Protein AF-0000000076914181 (afdb_homodimer)

Solvent-accessible surface area (backbone atoms only — not comparable to full-atom values): 16606 Å² total; per-residue (Å²): 128,85,72,81,68,71,64,48,36,68,53,50,40,51,45,51,51,50,49,48,48,57,46,33,74,65,66,38,91,75,53,38,37,37,41,37,34,84,60,58,42,53,81,42,41,70,36,48,39,52,26,53,48,44,39,41,27,83,91,49,68,53,41,60,37,86,35,37,26,43,36,33,70,55,56,58,73,46,49,54,49,44,66,74,73,35,79,50,27,41,28,39,45,53,43,44,90,44,62,76,59,19,44,74,78,36,66,60,33,73,81,39,34,61,66,56,44,52,50,48,50,43,58,56,39,67,78,32,80,85,64,53,54,37,37,32,37,41,52,55,70,90,59,68,80,64,66,74,64,83,104,130,85,71,80,68,72,66,47,37,68,55,51,41,51,45,51,50,49,50,47,48,57,47,33,73,63,66,37,89,79,52,40,38,37,40,36,32,86,60,59,43,52,80,40,40,69,35,48,40,53,24,52,48,44,38,41,27,83,92,49,68,51,41,61,38,87,34,37,24,43,35,32,71,55,56,58,74,46,48,54,50,42,65,71,72,34,81,50,27,40,28,39,46,53,42,44,88,44,61,76,61,19,44,72,77,36,67,60,33,74,81,39,36,61,66,58,43,52,50,48,51,43,57,56,40,68,76,32,80,84,63,52,52,38,36,32,36,41,51,56,70,90,61,67,80,64,67,73,62,83,103

InterPro domains:
  IPR007197 Radical SAM [PF04055] (6-146)
  IPR007197 Radical SAM [PS51918] (1-151)
  IPR013785 Aldolase-type TIM barrel [G3DSA:3.20.20.70] (1-149)
  IPR040072 Methyltransferase (Class A) [PTHR30544] (1-146)
  IPR058240 Radical SAM superfamily [SSF102114] (4-145)

Secondary structure (DSSP, 8-state):
-----PPPHHHHHHHHHHHHHHHHHHH-S--EEEEEESS-GGGGHHHHHHHHHHHH-TTTT---GGGEEEEES--HHHHHHHHHH--SEEEEE---SSHHHHHHH-GGGGTS-HHHHHHHHHHHHHT-TT--EEEEEEE-TT-----GGG-/-----PPPHHHHHHHHHHHHHHHHHHH-S--EEEEEESS-GGGGHHHHHHHHHHHH-TTTT---GGGEEEEES--HHHHHHHHHH--SEEEEE---SSHHHHHHH-GGGGTS-HHHHHHHHHHHHHT-TT--EEEEEEE-TT-----GGG-

Foldseek 3Di:
DPCPDQDALVRVLVVVVVVCVVCCVPPNLPAADEDEDPDFNLVVLVSVLVNQCQCCPPVHVNRDLARYEYEGQFPLVSVLVNLVRHSHAYEYEQQADDLVVSVVVPVCCVVQNPCRRVVSVVVSCVVPVVHDYHYHYHDDPPDPSDPPVVD/DPPPDQDALVRVLVVVVVVCVVCCVPPNLDAADEDEDPDFNLVVLVSVLVNQCQCCPPVHVNRDLARYEYEGQFPLVSVLVNLVRHSHAYEYEQQADDLVVSVVVPVCCVVQNPCNRVVSVVVSCVVPVVHDYHYHYHDDPPDPSDPPVVD

pLDDT: mean 85.34, std 16.11, range [22.84, 98.12]

Structure (mmCIF, N/CA/C/O backbone):
data_AF-0000000076914181-model_v1
#
loop_
_entity.id
_entity.type
_entity.pdbx_description
1 polymer 'Radical SAM core domain-containing protein'
#
loop_
_atom_site.group_PDB
_atom_site.id
_atom_site.type_symbol
_atom_site.label_atom_id
_atom_site.label_alt_id
_atom_site.label_comp_id
_atom_site.label_asym_id
_atom_site.label_entity_id
_atom_site.label_seq_id
_atom_site.pdbx_PDB_ins_code
_atom_site.Cartn_x
_atom_site.Cartn_y
_atom_site.Cartn_z
_atom_site.occupancy
_atom_site.B_iso_or_equiv
_atom_site.auth_seq_id
_atom_site.auth_comp_id
_atom_site.auth_asym_id
_atom_site.auth_atom_id
_atom_site.pdbx_PDB_model_num
ATOM 1 N N . MET A 1 1 ? 12.562 9.891 28.875 1 24.5 1 MET A N 1
ATOM 2 C CA . MET A 1 1 ? 11.586 10.398 27.922 1 24.5 1 MET A CA 1
ATOM 3 C C . MET A 1 1 ? 11.898 9.898 26.516 1 24.5 1 MET A C 1
ATOM 5 O O . MET A 1 1 ? 12.938 10.242 25.938 1 24.5 1 MET A O 1
ATOM 9 N N . GLY A 1 2 ? 11.984 8.711 26.234 1 33.81 2 GLY A N 1
ATOM 10 C CA . GLY A 1 2 ? 12.68 7.965 25.188 1 33.81 2 GLY A CA 1
ATOM 11 C C . GLY A 1 2 ? 12.344 8.438 23.797 1 33.81 2 GLY A C 1
ATOM 12 O O . GLY A 1 2 ? 11.195 8.312 23.344 1 33.81 2 GLY A O 1
ATOM 13 N N . LEU A 1 3 ? 12.719 9.602 23.281 1 37.25 3 LEU A N 1
ATOM 14 C CA . LEU A 1 3 ? 12.422 10.523 22.188 1 37.25 3 LEU A CA 1
ATOM 15 C C . LEU A 1 3 ? 12.352 9.789 20.859 1 37.25 3 LEU A C 1
ATOM 17 O O . LEU A 1 3 ? 13.359 9.25 20.391 1 37.25 3 LEU A O 1
ATOM 21 N N . ARG A 1 4 ? 11.414 8.938 20.609 1 49.78 4 ARG A N 1
ATOM 22 C CA . ARG A 1 4 ? 11.266 8.32 19.297 1 49.78 4 ARG A CA 1
ATOM 23 C C . A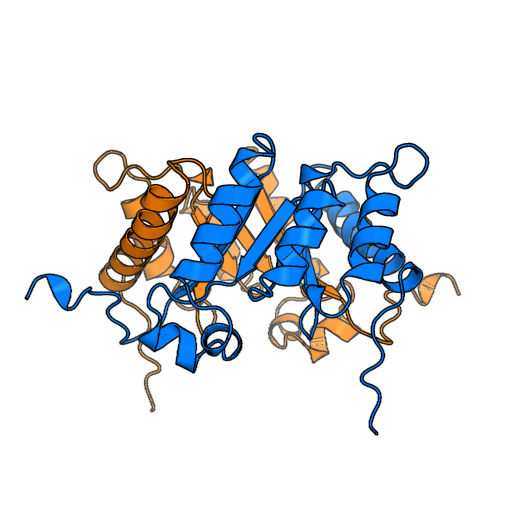RG A 1 4 ? 11.555 9.328 18.172 1 49.78 4 ARG A C 1
ATOM 25 O O . ARG A 1 4 ? 10.852 10.336 18.047 1 49.78 4 ARG A O 1
ATOM 32 N N . LYS A 1 5 ? 12.828 9.57 17.766 1 63.97 5 LYS A N 1
ATOM 33 C CA . LYS A 1 5 ? 13.352 10.57 16.844 1 63.97 5 LYS A CA 1
ATOM 34 C C . LYS A 1 5 ? 12.688 10.445 15.477 1 63.97 5 LYS A C 1
ATOM 36 O O . LYS A 1 5 ? 12.695 9.375 14.867 1 63.97 5 LYS A O 1
ATOM 41 N N . HIS A 1 6 ? 11.742 11.453 15.242 1 84.94 6 HIS A N 1
ATOM 42 C CA . HIS A 1 6 ? 11.141 11.586 13.914 1 84.94 6 HIS A CA 1
ATOM 43 C C . HIS A 1 6 ? 12.203 11.836 12.852 1 84.94 6 HIS A C 1
ATOM 45 O O . HIS A 1 6 ? 13.25 12.43 13.141 1 84.94 6 HIS A O 1
ATOM 51 N N . LEU A 1 7 ? 12.008 11.219 11.719 1 91.75 7 LEU A N 1
ATOM 52 C CA . LEU A 1 7 ? 12.891 11.484 10.586 1 91.75 7 LEU A CA 1
ATOM 53 C C . LEU A 1 7 ? 12.891 12.961 10.234 1 91.75 7 LEU A C 1
ATOM 55 O O . LEU A 1 7 ? 11.852 13.617 10.266 1 91.75 7 LEU A O 1
ATOM 59 N N . SER A 1 8 ? 14.062 13.445 9.953 1 93.25 8 SER A N 1
ATOM 60 C CA . SER A 1 8 ? 14.141 14.797 9.406 1 93.25 8 SER A CA 1
ATOM 61 C C . SER A 1 8 ? 13.672 14.836 7.957 1 93.25 8 SER A C 1
ATOM 63 O O . SER A 1 8 ? 13.594 13.797 7.297 1 93.25 8 SER A O 1
ATOM 65 N N . THR A 1 9 ? 13.406 16.078 7.52 1 95.31 9 THR A N 1
ATOM 66 C CA . THR A 1 9 ? 13.062 16.266 6.113 1 95.31 9 THR A CA 1
ATOM 67 C C . THR A 1 9 ? 14.148 15.68 5.211 1 95.31 9 THR A C 1
ATOM 69 O O . THR A 1 9 ? 13.844 14.969 4.25 1 95.31 9 THR A O 1
ATOM 72 N N . ALA A 1 10 ? 15.391 15.984 5.543 1 93.56 10 ALA A N 1
ATOM 73 C CA . ALA A 1 10 ? 16.516 15.523 4.742 1 93.56 10 ALA A CA 1
ATOM 74 C C . ALA A 1 10 ? 16.594 14 4.707 1 93.56 10 ALA A C 1
ATOM 76 O O . ALA A 1 10 ? 16.844 13.406 3.66 1 93.56 10 ALA A O 1
ATOM 77 N N . GLU A 1 11 ? 16.359 13.398 5.801 1 92.12 11 GLU A N 1
ATOM 78 C CA . GLU A 1 11 ? 16.359 11.938 5.871 1 92.12 11 GLU A CA 1
ATOM 79 C C . GLU A 1 11 ? 15.258 11.336 5.016 1 92.12 11 GLU A C 1
ATOM 81 O O . GLU A 1 11 ? 15.477 10.352 4.312 1 92.12 11 GLU A O 1
ATOM 86 N N . ILE A 1 12 ? 14.055 11.906 5.113 1 93.06 12 ILE A N 1
ATOM 87 C CA . ILE A 1 12 ? 12.922 11.43 4.316 1 93.06 12 ILE A CA 1
ATOM 88 C C . ILE A 1 12 ? 13.258 11.555 2.832 1 93.06 12 ILE A C 1
ATOM 90 O O . ILE A 1 12 ? 13.094 10.594 2.074 1 93.06 12 ILE A O 1
ATOM 94 N N . VAL A 1 13 ? 13.773 12.68 2.416 1 92.75 13 VAL A N 1
ATOM 95 C CA . VAL A 1 13 ? 14.086 12.922 1.012 1 92.75 13 VAL A CA 1
ATOM 96 C C . VAL A 1 13 ? 15.164 11.945 0.541 1 92.75 13 VAL A C 1
ATOM 98 O O . VAL A 1 13 ? 15.039 11.344 -0.532 1 92.75 13 VAL A O 1
ATOM 101 N N . GLU A 1 14 ? 16.156 11.773 1.289 1 91.06 14 GLU A N 1
ATOM 102 C CA . GLU A 1 14 ? 17.25 10.883 0.927 1 91.06 14 GLU A CA 1
ATOM 103 C C . GLU A 1 14 ? 16.766 9.453 0.713 1 91.06 14 GLU A C 1
ATOM 105 O O . GLU A 1 14 ? 17.094 8.82 -0.291 1 91.06 14 GLU A O 1
ATOM 110 N N . GLN A 1 15 ? 16 9.008 1.648 1 90.44 15 GLN A N 1
ATOM 111 C CA . GLN A 1 15 ? 15.484 7.645 1.538 1 90.44 15 GLN A CA 1
ATOM 112 C C . GLN A 1 15 ? 14.555 7.508 0.339 1 90.44 15 GLN A C 1
ATOM 114 O O . GLN A 1 15 ? 14.594 6.5 -0.374 1 90.44 15 GLN A O 1
ATOM 119 N N . ALA A 1 16 ? 13.727 8.492 0.176 1 89.69 16 ALA A N 1
ATOM 120 C CA . ALA A 1 16 ? 12.82 8.453 -0.969 1 89.69 16 ALA A CA 1
ATOM 121 C C . ALA A 1 16 ? 13.594 8.422 -2.283 1 89.69 16 ALA A C 1
ATOM 123 O O . ALA A 1 16 ? 13.234 7.688 -3.203 1 89.69 16 ALA A O 1
ATOM 124 N N . VAL A 1 17 ? 14.609 9.188 -2.365 1 87.69 17 VAL A N 1
ATOM 125 C CA . VAL A 1 17 ? 15.438 9.25 -3.564 1 87.69 17 VAL A CA 1
ATOM 126 C C . VAL A 1 17 ? 16.094 7.898 -3.805 1 87.69 17 VAL A C 1
ATOM 128 O O . VAL A 1 17 ? 16.125 7.402 -4.934 1 87.69 17 VAL A O 1
ATOM 131 N N . PHE A 1 18 ? 16.562 7.348 -2.791 1 86.19 18 PHE A N 1
ATOM 132 C CA . PHE A 1 18 ? 17.219 6.051 -2.906 1 86.19 18 PHE A CA 1
ATOM 133 C C . PHE A 1 18 ? 16.219 4.984 -3.357 1 86.19 18 PHE A C 1
ATOM 135 O O . PHE A 1 18 ? 16.531 4.172 -4.234 1 86.19 18 PHE A O 1
ATOM 142 N N . ALA A 1 19 ? 15.164 4.984 -2.707 1 87.62 19 ALA A N 1
ATOM 143 C CA . ALA A 1 19 ? 14.133 4.02 -3.082 1 87.62 19 ALA A CA 1
ATOM 144 C C . ALA A 1 19 ? 13.742 4.176 -4.551 1 87.62 19 ALA A C 1
ATOM 146 O O . ALA A 1 19 ? 13.664 3.193 -5.289 1 87.62 19 ALA A O 1
ATOM 147 N N . ARG A 1 20 ? 13.516 5.332 -4.945 1 84.25 20 ARG A N 1
ATOM 148 C CA . ARG A 1 20 ? 13.133 5.602 -6.328 1 84.25 20 ARG A CA 1
ATOM 149 C C . ARG A 1 20 ? 14.227 5.164 -7.297 1 84.25 20 ARG A C 1
ATOM 151 O O . ARG A 1 20 ? 13.938 4.609 -8.359 1 84.25 20 ARG A O 1
ATOM 158 N N . LYS A 1 21 ? 15.43 5.477 -6.973 1 83.56 21 LYS A N 1
ATOM 159 C CA . LYS A 1 21 ? 16.547 5.09 -7.82 1 83.56 21 LYS A CA 1
ATOM 160 C C . LYS A 1 21 ? 16.609 3.576 -8.008 1 83.56 21 LYS A C 1
ATOM 162 O O . LYS A 1 21 ? 16.812 3.088 -9.117 1 83.56 21 LYS A O 1
ATOM 167 N N . LEU A 1 22 ? 16.453 2.895 -6.98 1 82.69 22 LEU A N 1
ATOM 168 C CA . LEU A 1 22 ? 16.453 1.438 -7.055 1 82.69 22 LEU A CA 1
ATOM 169 C C . LEU A 1 22 ? 15.383 0.943 -8.031 1 82.69 22 LEU A C 1
ATOM 171 O O . LEU A 1 22 ? 15.656 0.082 -8.867 1 82.69 22 LEU A O 1
ATOM 175 N N . PHE A 1 23 ? 14.219 1.525 -7.953 1 80.88 23 PHE A N 1
ATOM 176 C CA . PHE A 1 23 ? 13.102 1.059 -8.758 1 80.88 23 PHE A CA 1
ATOM 177 C C . PHE A 1 23 ? 13.219 1.541 -10.195 1 80.88 23 PHE A C 1
ATOM 179 O O . PHE A 1 23 ? 12.891 0.812 -11.133 1 80.88 23 PHE A O 1
ATOM 186 N N . SER A 1 24 ? 13.695 2.779 -10.312 1 77.38 24 SER A N 1
ATOM 187 C CA . SER A 1 24 ? 13.875 3.314 -11.664 1 77.38 24 SER A CA 1
ATOM 188 C C . SER A 1 24 ? 14.945 2.551 -12.43 1 77.38 24 SER A C 1
ATOM 190 O O . SER A 1 24 ? 14.812 2.322 -13.633 1 77.38 24 SER A O 1
ATOM 192 N N . ASP A 1 25 ? 15.961 2.191 -11.812 1 78.38 25 ASP A N 1
ATOM 193 C CA . ASP A 1 25 ? 17.016 1.411 -12.438 1 78.38 25 ASP A CA 1
ATOM 194 C C . ASP A 1 25 ? 16.516 0.047 -12.891 1 78.38 25 ASP A C 1
ATOM 196 O O . ASP A 1 25 ? 16.938 -0.465 -13.93 1 78.38 25 ASP A O 1
ATOM 200 N N . GLU A 1 26 ? 15.633 -0.416 -12.172 1 75.19 26 GLU A N 1
ATOM 201 C CA . GLU A 1 26 ? 15.156 -1.765 -12.453 1 75.19 26 GLU A CA 1
ATOM 202 C C . GLU A 1 26 ? 13.984 -1.74 -13.43 1 75.19 26 GLU A C 1
ATOM 204 O O . GLU A 1 26 ? 13.867 -2.613 -14.297 1 75.19 26 GLU A O 1
ATOM 209 N N . PHE A 1 27 ? 13.062 -0.802 -13.289 1 77.31 27 PHE A N 1
ATOM 210 C CA . PHE A 1 27 ? 11.789 -0.9 -14 1 77.31 27 PHE A CA 1
ATOM 211 C C . PHE A 1 27 ? 11.57 0.322 -14.883 1 77.31 27 PHE A C 1
ATOM 213 O O . PHE A 1 27 ? 10.609 0.368 -15.648 1 77.31 27 PHE A O 1
ATOM 220 N N . GLY A 1 28 ? 12.414 1.197 -14.859 1 72.31 28 GLY A N 1
ATOM 221 C CA . GLY A 1 28 ? 12.172 2.453 -15.547 1 72.31 28 GLY A CA 1
ATOM 222 C C . GLY A 1 28 ? 11.289 3.406 -14.766 1 72.31 28 GLY A C 1
ATOM 223 O O . GLY A 1 28 ? 11.078 3.215 -13.562 1 72.31 28 GLY A O 1
ATOM 224 N N . THR A 1 29 ? 10.852 4.516 -15.359 1 60.62 29 THR A N 1
ATOM 225 C CA . THR A 1 29 ? 10.195 5.641 -14.688 1 60.62 29 THR A CA 1
ATOM 226 C C . THR A 1 29 ? 8.797 5.254 -14.227 1 60.62 29 THR A C 1
ATOM 228 O O . THR A 1 29 ? 8.109 6.051 -13.586 1 60.62 29 THR A O 1
ATOM 231 N N . ILE A 1 30 ? 8.414 4.031 -14.445 1 57.91 30 ILE A N 1
ATOM 232 C CA . ILE A 1 30 ? 6.98 3.809 -14.336 1 57.91 30 ILE A CA 1
ATOM 233 C C . ILE A 1 30 ? 6.676 3.068 -13.031 1 57.91 30 ILE A C 1
ATOM 235 O O . ILE A 1 30 ? 5.867 2.135 -13.016 1 57.91 30 ILE A O 1
ATOM 239 N N . THR A 1 31 ? 7.25 3.508 -11.891 1 71.5 31 THR A N 1
ATOM 240 C CA . THR A 1 31 ? 6.805 2.74 -10.727 1 71.5 31 THR A CA 1
ATOM 241 C C . THR A 1 31 ? 6.258 3.666 -9.641 1 71.5 31 THR A C 1
ATOM 243 O O . THR A 1 31 ? 6.746 4.785 -9.477 1 71.5 31 THR A O 1
ATOM 246 N N . ASN A 1 32 ? 5.047 3.279 -9.102 1 83.38 32 ASN A N 1
ATOM 247 C CA . ASN A 1 32 ? 4.469 3.951 -7.945 1 83.38 32 ASN A CA 1
ATOM 248 C C . ASN A 1 32 ? 5.02 3.385 -6.641 1 83.38 32 ASN A C 1
ATOM 250 O O . ASN A 1 32 ? 5.168 2.17 -6.5 1 83.38 32 ASN A O 1
ATOM 254 N N . VAL A 1 33 ? 5.398 4.371 -5.793 1 87.81 33 VAL A N 1
ATOM 255 C CA . VAL A 1 33 ? 5.938 3.957 -4.504 1 87.81 33 VAL A CA 1
ATOM 256 C C . VAL A 1 33 ? 5.062 4.508 -3.379 1 87.81 33 VAL A C 1
ATOM 258 O O . VAL A 1 33 ? 4.684 5.68 -3.396 1 87.81 33 VAL A O 1
ATOM 261 N N . VAL A 1 34 ? 4.715 3.65 -2.48 1 91.81 34 VAL A N 1
ATOM 262 C CA . VAL A 1 34 ? 4.043 4.047 -1.248 1 91.81 34 VAL A CA 1
ATOM 263 C C . VAL A 1 34 ? 5.051 4.094 -0.101 1 91.81 34 VAL A C 1
ATOM 265 O O . VAL A 1 34 ? 5.645 3.07 0.255 1 91.81 34 VAL A O 1
ATOM 268 N N . PHE A 1 35 ? 5.18 5.285 0.459 1 91.06 35 PHE A N 1
ATOM 269 C CA . PHE A 1 35 ? 6.086 5.473 1.584 1 91.06 35 PHE A CA 1
ATOM 270 C C . PHE A 1 35 ? 5.348 5.32 2.908 1 91.06 35 PHE A C 1
ATOM 272 O O . PHE A 1 35 ? 4.363 6.023 3.158 1 91.06 35 PHE A O 1
ATOM 279 N N . MET A 1 36 ? 5.871 4.426 3.564 1 91.38 36 MET A N 1
ATOM 280 C CA . MET A 1 36 ? 5.375 4.172 4.914 1 91.38 36 MET A CA 1
ATOM 281 C C . MET A 1 36 ? 6.445 4.484 5.953 1 91.38 36 MET A C 1
ATOM 283 O O . MET A 1 36 ? 7.551 4.906 5.609 1 91.38 36 MET A O 1
ATOM 287 N N . GLY A 1 37 ? 6.059 4.355 7.188 1 82.81 37 GLY A N 1
ATOM 288 C CA . GLY A 1 37 ? 6.984 4.492 8.297 1 82.81 37 GLY A CA 1
ATOM 289 C C . GLY A 1 37 ? 6.801 3.422 9.359 1 82.81 37 GLY A C 1
ATOM 290 O O . GLY A 1 37 ? 5.738 2.801 9.453 1 82.81 37 GLY A O 1
ATOM 291 N N . MET A 1 38 ? 7.867 3.162 9.961 1 79.38 38 MET A N 1
ATOM 292 C CA . MET A 1 38 ? 7.734 2.229 11.07 1 79.38 38 MET A CA 1
ATOM 293 C C . MET A 1 38 ? 6.625 2.672 12.023 1 79.38 38 MET A C 1
ATOM 295 O O . MET A 1 38 ? 5.91 1.838 12.578 1 79.38 38 MET A O 1
ATOM 299 N N . GLY A 1 39 ? 6.473 3.826 12.141 1 82.88 39 GLY A N 1
ATOM 300 C CA . GLY A 1 39 ? 5.332 4.414 12.828 1 82.88 39 GLY A CA 1
ATOM 301 C C . GLY A 1 39 ? 4.363 5.105 11.891 1 82.88 39 GLY A C 1
ATOM 302 O O . GLY A 1 39 ? 4.188 4.68 10.742 1 82.88 39 GLY A O 1
ATOM 303 N N . GLU A 1 40 ? 3.602 5.992 12.406 1 92.31 40 GLU A N 1
ATOM 304 C CA . GLU A 1 40 ? 2.664 6.801 11.633 1 92.31 40 GLU A CA 1
ATOM 305 C C . GLU A 1 40 ? 3.363 7.996 11 1 92.31 40 GLU A C 1
ATOM 307 O O . GLU A 1 40 ? 3.711 8.961 11.688 1 92.31 40 GLU A O 1
ATOM 312 N N . PRO A 1 41 ? 3.527 7.906 9.641 1 94.5 41 PRO A N 1
ATOM 313 C CA . PRO A 1 41 ? 4.242 8.992 8.969 1 94.5 41 PRO A CA 1
ATOM 314 C C . PRO A 1 41 ? 3.664 10.367 9.297 1 94.5 41 PRO A C 1
ATOM 316 O O . PRO A 1 41 ? 4.414 11.328 9.5 1 94.5 41 PRO A O 1
ATOM 319 N N . LEU A 1 42 ? 2.371 10.477 9.43 1 96.31 42 LEU A N 1
ATOM 320 C CA . LEU A 1 42 ? 1.743 11.789 9.578 1 96.31 42 LEU A CA 1
ATOM 321 C C . LEU A 1 42 ? 1.872 12.297 11.008 1 96.31 42 LEU A C 1
ATOM 323 O O . LEU A 1 42 ? 1.511 13.438 11.297 1 96.31 42 LEU A O 1
ATOM 327 N N . HIS A 1 43 ? 2.375 11.508 11.867 1 95 43 HIS A N 1
ATOM 328 C CA . HIS A 1 43 ? 2.83 12.055 13.141 1 95 43 HIS A CA 1
ATOM 329 C C . HIS A 1 43 ? 3.982 13.031 12.938 1 95 43 HIS A C 1
ATOM 331 O O . HIS A 1 43 ? 4.305 13.812 13.836 1 95 43 HIS A O 1
ATOM 337 N N . ASN A 1 44 ? 4.609 12.898 11.867 1 95.5 44 ASN A N 1
ATOM 338 C CA . ASN A 1 44 ? 5.691 13.781 11.445 1 95.5 44 ASN A CA 1
ATOM 339 C C . ASN A 1 44 ? 5.285 14.625 10.242 1 95.5 44 ASN A C 1
ATOM 341 O O . ASN A 1 44 ? 6.059 14.773 9.289 1 95.5 44 ASN A O 1
ATOM 345 N N . VAL A 1 45 ? 4.086 15.133 10.289 1 96.75 45 VAL A N 1
ATOM 346 C CA . VAL A 1 45 ? 3.416 15.695 9.125 1 96.75 45 VAL A CA 1
ATOM 347 C C . VAL A 1 45 ? 4.203 16.891 8.602 1 96.75 45 VAL A C 1
ATOM 349 O O . VAL A 1 45 ? 4.301 17.109 7.391 1 96.75 45 VAL A O 1
ATOM 352 N N . ASP A 1 46 ? 4.82 17.703 9.445 1 97.12 46 ASP A N 1
ATOM 353 C CA . ASP A 1 46 ? 5.582 18.859 9.008 1 97.12 46 ASP A CA 1
ATOM 354 C C . ASP A 1 46 ? 6.734 18.453 8.094 1 97.12 46 ASP A C 1
ATOM 356 O O . ASP A 1 46 ? 6.867 18.984 6.98 1 97.12 46 ASP A O 1
ATOM 360 N N . ASN A 1 47 ? 7.492 17.516 8.523 1 96.31 47 ASN A N 1
ATOM 361 C CA . ASN A 1 47 ? 8.641 17.078 7.738 1 96.31 47 ASN A CA 1
ATOM 362 C C . ASN A 1 47 ? 8.203 16.297 6.5 1 96.31 47 ASN A C 1
ATOM 364 O O . ASN A 1 47 ? 8.852 16.375 5.457 1 96.31 47 ASN A O 1
ATOM 368 N N . VAL A 1 48 ? 7.137 15.578 6.625 1 96.31 48 VAL A N 1
ATOM 369 C CA . VAL A 1 48 ? 6.633 14.805 5.496 1 96.31 48 VAL A CA 1
ATOM 370 C C . VAL A 1 48 ? 6.16 15.75 4.391 1 96.31 48 VAL A C 1
ATOM 372 O O . VAL A 1 48 ? 6.484 15.555 3.219 1 96.31 48 VAL A O 1
ATOM 375 N N . ILE A 1 49 ? 5.445 16.75 4.77 1 96.75 49 ILE A N 1
ATOM 376 C CA . ILE A 1 49 ? 4.941 17.703 3.791 1 96.75 49 ILE A CA 1
ATOM 377 C C . ILE A 1 49 ? 6.113 18.422 3.123 1 96.75 49 ILE A C 1
ATOM 379 O O . ILE A 1 49 ? 6.148 18.562 1.897 1 96.75 49 ILE A O 1
ATOM 383 N N . LYS A 1 50 ? 7.055 18.859 3.871 1 96.62 50 LYS A N 1
ATOM 384 C CA . LYS A 1 50 ? 8.227 19.531 3.318 1 96.62 50 LYS A CA 1
ATOM 385 C C . LYS A 1 50 ? 8.984 18.609 2.369 1 96.62 50 LYS A C 1
ATOM 387 O O . LYS A 1 50 ? 9.383 19.016 1.276 1 96.62 50 LYS A O 1
ATOM 392 N N . ALA A 1 51 ? 9.195 17.422 2.773 1 95.44 51 ALA A N 1
ATOM 393 C CA . ALA A 1 51 ? 9.891 16.438 1.945 1 95.44 51 ALA A CA 1
ATOM 394 C C . ALA A 1 51 ? 9.141 16.188 0.643 1 95.44 51 ALA A C 1
ATOM 396 O O . ALA A 1 51 ? 9.742 16.125 -0.43 1 95.44 51 ALA A O 1
ATOM 397 N N . SER A 1 52 ? 7.855 16.016 0.782 1 94.62 52 SER A N 1
ATOM 398 C CA . SER A 1 52 ? 7.039 15.781 -0.406 1 94.62 52 SER A CA 1
ATOM 399 C C . SER A 1 52 ? 7.16 16.938 -1.393 1 94.62 52 SER A C 1
ATOM 401 O O . SER A 1 52 ? 7.227 16.719 -2.605 1 94.62 52 SER A O 1
ATOM 403 N N . SER A 1 53 ? 7.211 18.125 -0.873 1 93.88 53 SER A N 1
ATOM 404 C CA . SER A 1 53 ? 7.359 19.312 -1.712 1 93.88 53 SER A CA 1
ATOM 405 C C . SER A 1 53 ? 8.703 19.312 -2.428 1 93.88 53 SER A C 1
ATOM 407 O O . SER A 1 53 ? 8.781 19.641 -3.615 1 93.88 53 SER A O 1
ATOM 409 N N . ILE A 1 54 ? 9.68 18.953 -1.774 1 94.06 54 ILE A N 1
ATOM 410 C CA . ILE A 1 54 ? 11.023 18.922 -2.344 1 94.06 54 ILE A CA 1
ATOM 411 C C . ILE A 1 54 ? 11.086 17.859 -3.447 1 94.06 54 ILE A C 1
ATOM 413 O O . ILE A 1 54 ? 11.68 18.094 -4.5 1 94.06 54 ILE A O 1
ATOM 417 N N . MET A 1 55 ? 10.453 16.781 -3.254 1 91.88 55 MET A N 1
ATOM 418 C CA . MET A 1 55 ? 10.492 15.656 -4.184 1 91.88 55 MET A CA 1
ATOM 419 C C . MET A 1 55 ? 9.836 16.016 -5.512 1 91.88 55 MET A C 1
ATOM 421 O O . MET A 1 55 ? 10.344 15.664 -6.578 1 91.88 55 MET A O 1
ATOM 425 N N . VAL A 1 56 ? 8.734 16.766 -5.441 1 89.44 56 VAL A N 1
ATOM 426 C CA . VAL A 1 56 ? 7.953 16.953 -6.66 1 89.44 56 VAL A CA 1
ATOM 427 C C . VAL A 1 56 ? 8.258 18.312 -7.273 1 89.44 56 VAL A C 1
ATOM 429 O O . VAL A 1 56 ? 7.805 18.625 -8.375 1 89.44 56 VAL A O 1
ATOM 432 N N . ASP A 1 57 ? 8.992 19.094 -6.641 1 87.69 57 ASP A N 1
ATOM 433 C CA . ASP A 1 57 ? 9.297 20.453 -7.078 1 87.69 57 ASP A CA 1
ATOM 434 C C . ASP A 1 57 ? 10.188 20.438 -8.312 1 87.69 57 ASP A C 1
ATOM 436 O O . ASP A 1 57 ? 11.102 19.625 -8.422 1 87.69 57 ASP A O 1
ATOM 440 N N . GLU A 1 58 ? 9.812 21.375 -9.234 1 80.19 58 GLU A N 1
ATOM 441 C CA . GLU A 1 58 ? 10.586 21.531 -10.461 1 80.19 58 GLU A CA 1
ATOM 442 C C . GLU A 1 58 ? 12.047 21.828 -10.156 1 80.19 58 GLU A C 1
ATOM 444 O O . GLU A 1 58 ? 12.945 21.375 -10.875 1 80.19 58 GLU A O 1
ATOM 449 N N . GLN A 1 59 ? 12.352 22.547 -9.188 1 78.31 59 GLN A N 1
ATOM 450 C CA . GLN A 1 59 ? 13.719 22.875 -8.781 1 78.31 59 GLN A CA 1
ATOM 451 C C . GLN A 1 59 ? 14.305 21.781 -7.898 1 78.31 59 GLN A C 1
ATOM 453 O O . GLN A 1 59 ? 15.469 21.844 -7.508 1 78.31 59 GLN A O 1
ATOM 458 N N . GLY A 1 60 ? 13.422 20.828 -7.637 1 79.94 60 GLY A N 1
ATOM 459 C CA . GLY A 1 60 ? 13.867 19.719 -6.816 1 79.94 60 GLY A CA 1
ATOM 460 C C . GLY A 1 60 ? 14.172 18.469 -7.621 1 79.94 60 GLY A C 1
ATOM 461 O O . GLY A 1 60 ? 14.984 18.5 -8.547 1 79.94 60 GLY A O 1
ATOM 462 N N . LEU A 1 61 ? 13.531 17.391 -7.281 1 80.38 61 LEU A N 1
ATOM 463 C CA . LEU A 1 61 ? 13.883 16.109 -7.875 1 80.38 61 LEU A CA 1
ATOM 464 C C . LEU A 1 61 ? 12.945 15.766 -9.031 1 80.38 61 LEU A C 1
ATOM 466 O O . LEU A 1 61 ? 13.211 14.836 -9.805 1 80.38 61 LEU A O 1
ATOM 470 N N . GLN A 1 62 ? 11.883 16.5 -9.117 1 80.94 62 GLN A N 1
ATOM 471 C CA . GLN A 1 62 ? 10.961 16.438 -10.25 1 80.94 62 GLN A CA 1
ATOM 472 C C . GLN A 1 62 ? 10.328 15.047 -10.367 1 80.94 62 GLN A C 1
ATOM 474 O O . GLN A 1 62 ? 10.227 14.492 -11.461 1 80.94 62 GLN A O 1
ATOM 479 N N . PHE A 1 63 ? 10.07 14.523 -9.164 1 83.44 63 PHE A N 1
ATOM 480 C CA . PHE A 1 63 ? 9.242 13.328 -9.18 1 83.44 63 PHE A CA 1
ATOM 481 C C . PHE A 1 63 ? 7.824 13.648 -9.633 1 83.44 63 PHE A C 1
ATOM 483 O O . PHE A 1 63 ? 7.305 14.727 -9.336 1 83.44 63 PHE A O 1
ATOM 490 N N . SER A 1 64 ? 7.23 12.75 -10.414 1 85.75 64 SER A N 1
ATOM 491 C CA . SER A 1 64 ? 5.797 12.883 -10.633 1 85.75 64 SER A CA 1
ATOM 492 C C . SER A 1 64 ? 5.023 12.781 -9.32 1 85.75 64 SER A C 1
ATOM 494 O O . SER A 1 64 ? 5.199 11.82 -8.562 1 85.75 64 SER A O 1
ATOM 496 N N . PRO A 1 65 ? 4.234 13.727 -9 1 85.62 65 PRO A N 1
ATOM 497 C CA . PRO A 1 65 ? 3.482 13.672 -7.746 1 85.62 65 PRO A CA 1
ATOM 498 C C . PRO A 1 65 ? 2.607 12.422 -7.637 1 85.62 65 PRO A C 1
ATOM 500 O O . PRO A 1 65 ? 2.381 11.914 -6.535 1 85.62 65 PRO A O 1
ATOM 503 N N . ARG A 1 66 ? 2.238 11.883 -8.703 1 84 66 ARG A N 1
ATOM 504 C CA . ARG A 1 66 ? 1.344 10.734 -8.719 1 84 66 ARG A CA 1
ATOM 505 C C . ARG A 1 66 ? 2.105 9.445 -8.422 1 84 66 ARG A C 1
ATOM 507 O O . ARG A 1 66 ? 1.498 8.391 -8.227 1 84 66 ARG A O 1
ATOM 514 N N . LYS A 1 67 ? 3.365 9.656 -8.383 1 86.12 67 LYS A N 1
ATOM 515 C CA . LYS A 1 67 ? 4.184 8.477 -8.133 1 86.12 67 LYS A CA 1
ATOM 516 C C . LYS A 1 67 ? 4.703 8.453 -6.699 1 86.12 67 LYS A C 1
ATOM 518 O O . LYS A 1 67 ? 5.453 7.551 -6.32 1 86.12 67 LYS A O 1
ATOM 523 N N . VAL A 1 68 ? 4.359 9.445 -5.996 1 88.75 68 VAL A N 1
ATOM 524 C CA . VAL A 1 68 ? 4.715 9.539 -4.582 1 88.75 68 VAL A CA 1
ATOM 525 C C . VAL A 1 68 ? 3.449 9.484 -3.729 1 88.75 68 VAL A C 1
ATOM 527 O O . VAL A 1 68 ? 2.613 10.391 -3.789 1 88.75 68 VAL A O 1
ATOM 530 N N . THR A 1 69 ? 3.371 8.477 -2.998 1 93.56 69 THR A N 1
ATOM 531 C CA . THR A 1 69 ? 2.211 8.258 -2.141 1 93.56 69 THR A CA 1
ATOM 532 C C . THR A 1 69 ? 2.637 8.086 -0.686 1 93.56 69 THR A C 1
ATOM 534 O O . THR A 1 69 ? 3.562 7.328 -0.39 1 93.56 69 THR A O 1
ATOM 537 N N . VAL A 1 70 ? 2.01 8.805 0.217 1 95.75 70 VAL A N 1
ATOM 538 C CA . VAL A 1 70 ? 2.299 8.688 1.643 1 95.75 70 VAL A CA 1
ATOM 539 C C . VAL A 1 70 ? 1.183 7.91 2.336 1 95.75 70 VAL A C 1
ATOM 541 O O . VAL A 1 70 ? 0.001 8.203 2.141 1 95.75 70 VAL A O 1
ATOM 544 N N . SER A 1 71 ? 1.63 6.949 3.141 1 96.62 71 SER A N 1
ATOM 545 C CA . SER A 1 71 ? 0.649 6.105 3.816 1 96.62 71 SER A CA 1
ATOM 546 C C . SER A 1 71 ? 0.357 6.613 5.223 1 96.62 71 SER A C 1
ATOM 548 O O . SER A 1 71 ? 1.271 7.02 5.945 1 96.62 71 SER A O 1
ATOM 550 N N . THR A 1 72 ? -0.922 6.449 5.672 1 97 72 THR A N 1
ATOM 551 C CA . THR A 1 72 ? -1.343 6.844 7.012 1 97 72 THR A CA 1
ATOM 552 C C . THR A 1 72 ? -2.375 5.867 7.566 1 97 72 THR A C 1
ATOM 554 O O . THR A 1 72 ? -3.117 5.242 6.809 1 97 72 THR A O 1
ATOM 557 N N . SER A 1 73 ? -2.367 5.789 8.844 1 95.62 73 SER A N 1
ATOM 558 C CA . SER A 1 73 ? -3.357 4.957 9.523 1 95.62 73 SER A CA 1
ATOM 559 C C . SER A 1 73 ? -4.676 5.699 9.703 1 95.62 73 SER A C 1
ATOM 561 O O . SER A 1 73 ? -5.699 5.094 10.031 1 95.62 73 SER A O 1
ATOM 563 N N . GLY A 1 74 ? -4.648 6.922 9.5 1 96.81 74 GLY A N 1
ATOM 564 C CA . GLY A 1 74 ? -5.91 7.641 9.578 1 96.81 74 GLY A CA 1
ATOM 565 C C . GLY A 1 74 ? -5.895 8.773 10.578 1 96.81 74 GLY A C 1
ATOM 566 O O . GLY A 1 74 ? -6.848 8.953 11.344 1 96.81 74 GLY A O 1
ATOM 567 N N . LEU A 1 75 ? -4.859 9.578 10.625 1 97.38 75 LEU A N 1
ATOM 568 C CA . LEU A 1 75 ? -4.805 10.781 11.445 1 97.38 75 LEU A CA 1
ATOM 569 C C . LEU A 1 75 ? -5.551 11.93 10.781 1 97.38 75 LEU A C 1
ATOM 571 O O . LEU A 1 75 ? -4.965 12.688 10 1 97.38 75 LEU A O 1
ATOM 575 N N . VAL A 1 76 ? -6.746 12.039 11.188 1 97.88 76 VAL A N 1
ATOM 576 C CA . VAL A 1 76 ? -7.707 12.867 10.461 1 97.88 76 VAL A CA 1
ATOM 577 C C . VAL A 1 76 ? -7.184 14.297 10.367 1 97.88 76 VAL A C 1
ATOM 579 O O . VAL A 1 76 ? -7.125 14.875 9.273 1 97.88 76 VAL A O 1
ATOM 582 N N . PRO A 1 77 ? -6.742 14.977 11.469 1 98.12 77 PRO A N 1
ATOM 583 C CA . PRO A 1 77 ? -6.254 16.344 11.328 1 98.12 77 PRO A CA 1
ATOM 584 C C . PRO A 1 77 ? -5.043 16.453 10.406 1 98.12 77 PRO A C 1
ATOM 586 O O . PRO A 1 77 ? -4.941 17.406 9.633 1 98.12 77 PRO A O 1
ATOM 589 N N . GLU A 1 78 ? -4.199 15.531 10.477 1 97.94 78 GLU A N 1
ATOM 590 C CA . GLU A 1 78 ? -2.977 15.555 9.68 1 97.94 78 GLU A CA 1
ATOM 591 C C . GLU A 1 78 ? -3.271 15.234 8.211 1 97.94 78 GLU A C 1
ATOM 593 O O . GLU A 1 78 ? -2.588 15.727 7.316 1 97.94 78 GLU A O 1
ATOM 598 N N . ILE A 1 79 ? -4.289 14.414 8.016 1 97.25 79 ILE A N 1
ATOM 599 C CA . ILE A 1 79 ? -4.734 14.141 6.652 1 97.25 79 ILE A CA 1
ATOM 600 C C . ILE A 1 79 ? -5.191 15.438 5.992 1 97.25 79 ILE A C 1
ATOM 602 O O . ILE A 1 79 ? -4.824 15.727 4.848 1 97.25 79 ILE A O 1
ATOM 606 N N . LYS A 1 80 ? -5.93 16.203 6.711 1 96.75 80 LYS A N 1
ATOM 607 C CA . LYS A 1 80 ? -6.398 17.469 6.184 1 96.75 80 LYS A CA 1
ATOM 608 C C . LYS A 1 80 ? -5.227 18.375 5.816 1 96.75 80 LYS A C 1
ATOM 610 O O . LYS A 1 80 ? -5.203 18.969 4.73 1 96.75 80 LYS A O 1
ATOM 615 N N . ARG A 1 81 ? -4.328 18.438 6.648 1 96.69 81 ARG A N 1
ATOM 616 C CA . ARG A 1 81 ? -3.146 19.25 6.387 1 96.69 81 ARG A CA 1
ATOM 617 C C . ARG A 1 81 ? -2.385 18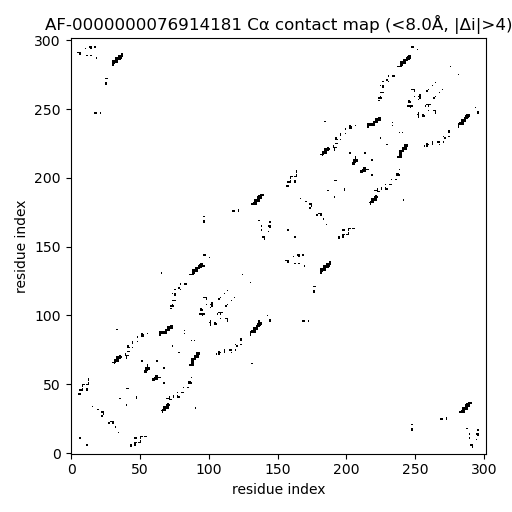.734 5.168 1 96.69 81 ARG A C 1
ATOM 619 O O . ARG A 1 81 ? -2.023 19.516 4.281 1 96.69 81 ARG A O 1
ATOM 626 N N . PHE A 1 82 ? -2.186 17.516 5.129 1 96.75 82 PHE A N 1
ATOM 627 C CA . PHE A 1 82 ? -1.415 16.906 4.051 1 96.75 82 PHE A CA 1
ATOM 628 C C . PHE A 1 82 ? -2.074 17.172 2.703 1 96.75 82 PHE A C 1
ATOM 630 O O . PHE A 1 82 ? -1.409 17.594 1.754 1 96.75 82 PHE A O 1
ATOM 637 N N . LEU A 1 83 ? -3.338 16.938 2.662 1 94.56 83 LEU A N 1
ATOM 638 C CA . LEU A 1 83 ? -4.055 17.078 1.399 1 94.56 83 LEU A CA 1
ATOM 639 C C . LEU A 1 83 ? -4.145 18.547 0.985 1 94.56 83 LEU A C 1
ATOM 641 O O . LEU A 1 83 ? -4.25 18.844 -0.205 1 94.56 83 LEU A O 1
ATOM 645 N N . ASN A 1 84 ? -4.039 19.469 1.909 1 94.38 84 ASN A N 1
ATOM 646 C CA . ASN A 1 84 ? -4.121 20.891 1.607 1 94.38 84 ASN A CA 1
ATOM 647 C C . ASN A 1 84 ? -2.752 21.469 1.259 1 94.38 84 ASN A C 1
ATOM 649 O O . ASN A 1 84 ? -2.656 22.438 0.501 1 94.38 84 ASN A O 1
ATOM 653 N N . GLU A 1 85 ? -1.713 20.828 1.717 1 94.81 85 GLU A N 1
ATOM 654 C CA . GLU A 1 85 ? -0.399 21.469 1.619 1 94.81 85 GLU A CA 1
ATOM 655 C C . GLU A 1 85 ? 0.522 20.672 0.691 1 94.81 85 GLU A C 1
ATOM 657 O O . GLU A 1 85 ? 1.591 21.156 0.312 1 94.81 85 GLU A O 1
ATOM 662 N N . SER A 1 86 ? 0.141 19.438 0.35 1 93.44 86 SER A N 1
ATOM 663 C CA . SER A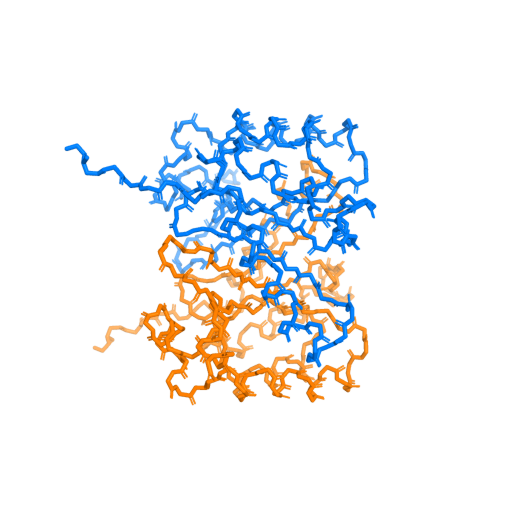 1 86 ? 0.948 18.578 -0.517 1 93.44 86 SER A CA 1
ATOM 664 C C . SER A 1 86 ? 0.179 18.188 -1.771 1 93.44 86 SER A C 1
ATOM 666 O O . SER A 1 86 ? -1.047 18.047 -1.739 1 93.44 86 SER A O 1
ATOM 668 N N . ASN A 1 87 ? 0.918 17.938 -2.822 1 89.31 87 ASN A N 1
ATOM 669 C CA . ASN A 1 87 ? 0.309 17.469 -4.062 1 89.31 87 ASN A CA 1
ATOM 670 C C . ASN A 1 87 ? 0.502 15.969 -4.258 1 89.31 87 ASN A C 1
ATOM 672 O O . ASN A 1 87 ? 0.082 15.406 -5.27 1 89.31 87 ASN A O 1
ATOM 676 N N . CYS A 1 88 ? 1.099 15.328 -3.295 1 92.31 88 CYS A N 1
ATOM 677 C CA . CYS A 1 88 ? 1.33 13.891 -3.395 1 92.31 88 CYS A CA 1
ATOM 678 C C . CYS A 1 88 ? 0.07 13.109 -3.041 1 92.31 88 CYS A C 1
ATOM 680 O O . CYS A 1 88 ? -0.842 13.648 -2.41 1 92.31 88 CYS A O 1
ATOM 682 N N . ASP A 1 89 ? 0.062 11.922 -3.506 1 92.12 89 ASP A N 1
ATOM 683 C CA . ASP A 1 89 ? -1.089 11.062 -3.246 1 92.12 89 ASP A CA 1
ATOM 684 C C . ASP A 1 89 ? -1.032 10.477 -1.836 1 92.12 89 ASP A C 1
ATOM 686 O O . ASP A 1 89 ? 0.016 10.508 -1.188 1 92.12 89 ASP A O 1
ATOM 690 N N . LEU A 1 90 ? -2.207 10.039 -1.432 1 94.62 90 LEU A N 1
ATOM 691 C CA . LEU A 1 90 ? -2.357 9.5 -0.086 1 94.62 90 LEU A CA 1
ATOM 692 C C . LEU A 1 90 ? -2.814 8.047 -0.134 1 94.62 90 LEU A C 1
ATOM 694 O O . LEU A 1 90 ? -3.68 7.688 -0.937 1 94.62 90 LEU A O 1
ATOM 698 N N . ALA A 1 91 ? -2.164 7.23 0.646 1 95.12 91 ALA A N 1
ATOM 699 C CA . ALA A 1 91 ? -2.674 5.895 0.937 1 95.12 91 ALA A CA 1
ATOM 700 C C . ALA A 1 91 ? -3.232 5.816 2.355 1 95.12 91 ALA A C 1
ATOM 702 O O . ALA A 1 91 ? -2.596 6.277 3.305 1 95.12 91 ALA A O 1
ATOM 703 N N . VAL A 1 92 ? -4.383 5.219 2.512 1 95.12 92 VAL A N 1
ATOM 704 C CA . VAL A 1 92 ? -5.008 5.086 3.824 1 95.12 92 VAL A CA 1
ATOM 705 C C . VAL A 1 92 ? -5.156 3.607 4.176 1 95.12 92 VAL A C 1
ATOM 707 O O . VAL A 1 92 ? -5.828 2.857 3.465 1 95.12 92 VAL A O 1
ATOM 710 N N . SER A 1 93 ? -4.52 3.27 5.262 1 94.81 93 SER A N 1
ATOM 711 C CA . SER A 1 93 ? -4.672 1.921 5.797 1 94.81 93 SER A CA 1
ATOM 712 C C . SER A 1 93 ? -5.969 1.783 6.586 1 94.81 93 SER A C 1
ATOM 714 O O . SER A 1 93 ? -6.008 2.08 7.785 1 94.81 93 SER A O 1
ATOM 716 N N . LEU A 1 94 ? -6.918 1.297 5.961 1 92.12 94 LEU A N 1
ATOM 717 C CA . LEU A 1 94 ? -8.18 1.054 6.641 1 92.12 94 LEU A CA 1
ATOM 718 C C . LEU A 1 94 ? -8.133 -0.249 7.434 1 92.12 94 LEU A C 1
ATOM 720 O O . LEU A 1 94 ? -8.578 -0.298 8.586 1 92.12 94 LEU A O 1
ATOM 724 N N . ASN A 1 95 ? -7.742 -1.266 6.766 1 90.31 95 ASN A N 1
ATOM 725 C CA . ASN A 1 95 ? -7.43 -2.576 7.324 1 90.31 95 ASN A CA 1
ATOM 726 C C . ASN A 1 95 ? -8.695 -3.324 7.742 1 90.31 95 ASN A C 1
ATOM 728 O O . ASN A 1 95 ? -8.672 -4.547 7.898 1 90.31 95 ASN A O 1
ATOM 732 N N . ALA A 1 96 ? -9.789 -2.672 7.863 1 88.5 96 ALA A N 1
ATOM 733 C CA . ALA A 1 96 ? -11.086 -3.273 8.133 1 88.5 96 ALA A CA 1
ATOM 734 C C . ALA A 1 96 ? -12.219 -2.395 7.613 1 88.5 96 ALA A C 1
ATOM 736 O O . ALA A 1 96 ? -12.031 -1.196 7.387 1 88.5 96 ALA A O 1
ATOM 737 N N . THR A 1 97 ? -13.383 -3.029 7.453 1 87.12 97 THR A N 1
ATOM 738 C CA . THR A 1 97 ? -14.492 -2.271 6.879 1 87.12 97 THR A CA 1
ATOM 739 C C . THR A 1 97 ? -15.555 -1.982 7.938 1 87.12 97 THR A C 1
ATOM 741 O O . THR A 1 97 ? -16.578 -1.368 7.641 1 87.12 97 THR A O 1
ATOM 744 N N . THR A 1 98 ? -15.336 -2.469 9.094 1 89.62 98 THR A N 1
ATOM 745 C CA . THR A 1 98 ? -16.234 -2.131 10.195 1 89.62 98 THR A CA 1
ATOM 746 C C . THR A 1 98 ? -15.445 -1.572 11.375 1 89.62 98 THR A C 1
ATOM 748 O O . THR A 1 98 ? -14.289 -1.945 11.594 1 89.62 98 THR A O 1
ATOM 751 N N . ASP A 1 99 ? -16.172 -0.717 12.133 1 94.19 99 ASP A N 1
ATOM 752 C CA . ASP A 1 99 ? -15.516 -0.127 13.297 1 94.19 99 ASP A CA 1
ATOM 753 C C . ASP A 1 99 ? -15.148 -1.197 14.32 1 94.19 99 ASP A C 1
ATOM 755 O O . ASP A 1 99 ? -14.102 -1.116 14.969 1 94.19 99 ASP A O 1
ATOM 759 N N . GLU A 1 100 ? -16 -2.141 14.445 1 92 100 GLU A N 1
ATOM 760 C CA . GLU A 1 100 ? -15.781 -3.201 15.43 1 92 100 GLU A CA 1
ATOM 761 C C . GLU A 1 100 ? -14.461 -3.916 15.172 1 92 100 GLU A C 1
ATOM 763 O O . GLU A 1 100 ? -13.648 -4.066 16.078 1 92 100 GLU A O 1
ATOM 768 N N . VAL A 1 101 ? -14.266 -4.285 14.031 1 90.12 101 VAL A N 1
ATOM 769 C CA . VAL A 1 101 ? -13.047 -5.004 13.68 1 90.12 101 VAL A CA 1
ATOM 770 C C . VAL A 1 101 ? -11.859 -4.043 13.68 1 90.12 101 VAL A C 1
ATOM 772 O O . VAL A 1 101 ? -10.781 -4.375 14.18 1 90.12 101 VAL A O 1
ATOM 775 N N . ARG A 1 102 ? -12.094 -2.828 13.117 1 93.69 102 ARG A N 1
ATOM 776 C CA . ARG A 1 102 ? -11 -1.87 12.984 1 93.69 102 ARG A CA 1
ATOM 777 C C . ARG A 1 102 ? -10.523 -1.393 14.352 1 93.69 102 ARG A C 1
ATOM 779 O O . ARG A 1 102 ? -9.336 -1.108 14.539 1 93.69 102 ARG A O 1
ATOM 786 N N . ASP A 1 103 ? -11.328 -1.38 15.352 1 94.31 103 ASP A N 1
ATOM 787 C CA . ASP A 1 103 ? -10.938 -1.018 16.703 1 94.31 103 ASP A CA 1
ATOM 788 C C . ASP A 1 103 ? -9.891 -1.98 17.25 1 94.31 103 ASP A C 1
ATOM 790 O O . ASP A 1 103 ? -9.016 -1.582 18.031 1 94.31 103 ASP A O 1
ATOM 794 N N . TRP A 1 104 ? -9.977 -3.162 16.781 1 89.81 104 TRP A N 1
ATOM 795 C CA . TRP A 1 104 ? -9.086 -4.207 17.281 1 89.81 104 TRP A CA 1
ATOM 796 C C . TRP A 1 104 ? -7.73 -4.133 16.578 1 89.81 104 TRP A C 1
ATOM 798 O O . TRP A 1 104 ? -6.688 -4.273 17.219 1 89.81 104 TRP A O 1
ATOM 808 N N . ILE A 1 105 ? -7.723 -3.768 15.391 1 88.75 105 ILE A N 1
ATOM 809 C CA . ILE A 1 105 ? -6.504 -3.936 14.609 1 88.75 105 ILE A CA 1
ATOM 810 C C . ILE A 1 105 ? -5.809 -2.586 14.438 1 88.75 105 ILE A C 1
ATOM 812 O O . ILE A 1 105 ? -4.609 -2.527 14.172 1 88.75 105 ILE A O 1
ATOM 816 N N . MET A 1 106 ? -6.637 -1.52 14.492 1 93.25 106 MET A N 1
ATOM 817 C CA . MET A 1 106 ? -6.125 -0.16 14.344 1 93.25 106 MET A CA 1
ATOM 818 C C . MET A 1 106 ? -6.578 0.722 15.5 1 93.25 106 MET A C 1
ATOM 820 O O . MET A 1 106 ? -7.605 1.396 15.406 1 93.25 106 MET A O 1
ATOM 824 N N . PRO A 1 107 ? -5.805 0.828 16.469 1 94.31 107 PRO A N 1
ATOM 825 C CA . PRO A 1 107 ? -6.211 1.587 17.656 1 94.31 107 PRO A CA 1
ATOM 826 C C . PRO A 1 107 ? -6.602 3.025 17.328 1 94.31 107 PRO A C 1
ATOM 828 O O . PRO A 1 107 ? -7.414 3.627 18.031 1 94.31 107 PRO A O 1
ATOM 831 N N . ILE A 1 108 ? -6.098 3.645 16.328 1 96.19 108 ILE A N 1
ATOM 832 C CA . ILE A 1 108 ? -6.402 5.012 15.922 1 96.19 108 ILE A CA 1
ATOM 833 C C . ILE A 1 108 ? -7.891 5.137 15.602 1 96.19 108 ILE A C 1
ATOM 835 O O . ILE A 1 108 ? -8.445 6.234 15.633 1 96.19 108 ILE A O 1
ATOM 839 N N . ASN A 1 109 ? -8.523 4.066 15.305 1 96.94 109 ASN A N 1
ATOM 840 C CA . ASN A 1 109 ? -9.938 4.074 14.93 1 96.94 109 ASN A CA 1
ATOM 841 C C . ASN A 1 109 ? -10.828 4.504 16.094 1 96.94 109 ASN A C 1
ATOM 843 O O . ASN A 1 109 ? -11.938 4.992 15.883 1 96.94 109 ASN A O 1
ATOM 847 N N . ARG A 1 110 ? -10.367 4.352 17.25 1 96.75 110 ARG A N 1
ATOM 848 C CA . ARG A 1 110 ? -11.117 4.781 18.422 1 96.75 110 ARG A CA 1
ATOM 849 C C . ARG A 1 110 ? -11.188 6.301 18.5 1 96.75 110 ARG A C 1
ATOM 851 O O . ARG A 1 110 ? -12.148 6.855 19.031 1 96.75 110 ARG A O 1
ATOM 858 N N . ARG A 1 111 ? -10.219 6.93 18 1 96.94 111 ARG A N 1
ATOM 859 C CA . ARG A 1 111 ? -10.195 8.391 17.984 1 96.94 111 ARG A CA 1
ATOM 860 C C . ARG A 1 111 ? -10.883 8.945 16.75 1 96.94 111 ARG A C 1
ATOM 862 O O . ARG A 1 111 ? -11.617 9.93 16.828 1 96.94 111 ARG A O 1
ATOM 869 N N . TYR A 1 112 ? -10.602 8.305 15.586 1 98 112 TYR A N 1
ATOM 870 C CA . TYR A 1 112 ? -11.188 8.68 14.305 1 98 112 TYR A CA 1
ATOM 871 C C . TYR A 1 112 ? -11.789 7.465 13.602 1 98 112 TYR A C 1
ATOM 873 O O . TYR A 1 112 ? -11.102 6.781 12.836 1 98 112 TYR A O 1
ATOM 881 N N . ASN A 1 113 ? -13.078 7.316 13.805 1 97.06 113 ASN A N 1
ATOM 882 C CA . ASN A 1 113 ? -13.711 6.109 13.281 1 97.06 113 ASN A CA 1
ATOM 883 C C . ASN A 1 113 ? -13.891 6.188 11.766 1 97.06 113 ASN A C 1
ATOM 885 O O . ASN A 1 113 ? -13.523 7.184 11.141 1 97.06 113 ASN A O 1
ATOM 889 N N . LEU A 1 114 ? -14.469 5.117 11.211 1 94.69 114 LEU A N 1
ATOM 890 C CA . LEU A 1 114 ? -14.562 4.996 9.766 1 94.69 114 LEU A CA 1
ATOM 891 C C . LEU A 1 114 ? -15.398 6.129 9.172 1 94.69 114 LEU A C 1
ATOM 893 O O . LEU A 1 114 ? -15.016 6.723 8.156 1 94.69 114 LEU A O 1
ATOM 897 N N . SER A 1 115 ? -16.453 6.395 9.789 1 94.75 115 SER A N 1
ATOM 898 C CA . SER A 1 115 ? -17.312 7.469 9.305 1 94.75 115 SER A CA 1
ATOM 899 C C . SER A 1 115 ? -16.578 8.797 9.258 1 94.75 115 SER A C 1
ATOM 901 O O . SER A 1 115 ? -16.625 9.516 8.25 1 94.75 115 SER A O 1
ATOM 903 N N . THR A 1 116 ? -15.914 9.062 10.312 1 97.19 116 THR A N 1
ATOM 904 C CA . THR A 1 116 ? -15.148 10.305 10.391 1 97.19 116 THR A CA 1
ATOM 905 C C . THR A 1 116 ? -14.023 10.305 9.367 1 97.19 116 THR A C 1
ATOM 907 O O . THR A 1 116 ? -13.828 11.297 8.656 1 97.19 116 THR A O 1
ATOM 910 N N . LEU A 1 117 ? -13.297 9.25 9.297 1 96.62 117 LEU A N 1
ATOM 911 C CA . LEU A 1 117 ? -12.172 9.125 8.383 1 96.62 117 LEU A CA 1
ATOM 912 C C . LEU A 1 117 ? -12.625 9.25 6.938 1 96.62 117 LEU A C 1
ATOM 914 O O . LEU A 1 117 ? -12.109 10.086 6.188 1 96.62 117 LEU A O 1
ATOM 918 N N . LEU A 1 118 ? -13.602 8.484 6.586 1 94.31 118 LEU A N 1
ATOM 919 C CA . LEU A 1 118 ? -14.078 8.469 5.203 1 94.31 118 LEU A CA 1
ATOM 920 C C . LEU A 1 118 ? -14.781 9.773 4.859 1 94.31 118 LEU A C 1
ATOM 922 O O . LEU A 1 118 ? -14.664 10.273 3.736 1 94.31 118 LEU A O 1
ATOM 926 N N . GLY A 1 119 ? -15.516 10.266 5.785 1 94.31 119 GLY A N 1
ATOM 927 C CA . GLY A 1 119 ? -16.125 11.57 5.578 1 94.31 119 GLY A CA 1
ATOM 928 C C . GLY A 1 119 ? -15.125 12.672 5.305 1 94.31 119 GLY A C 1
ATOM 929 O O . GLY A 1 119 ? -15.328 13.5 4.414 1 94.31 119 GLY A O 1
ATOM 930 N N . THR A 1 120 ? -14.109 12.664 6.035 1 95.5 120 THR A N 1
ATOM 931 C CA . THR A 1 120 ? -13.055 13.648 5.848 1 95.5 120 THR A CA 1
ATOM 932 C C . THR A 1 120 ? -12.406 13.5 4.473 1 95.5 120 THR A C 1
ATOM 934 O O . THR A 1 120 ? -12.203 14.484 3.768 1 95.5 120 THR A O 1
ATOM 937 N N . LEU A 1 121 ? -12.062 12.344 4.172 1 94.44 121 LEU A N 1
ATOM 938 C CA . LEU A 1 121 ? -11.461 12.094 2.865 1 94.44 121 LEU A CA 1
ATOM 939 C C . LEU A 1 121 ? -12.391 12.547 1.744 1 94.44 121 LEU A C 1
ATOM 941 O O . LEU A 1 121 ? -11.945 13.18 0.783 1 94.44 121 LEU A O 1
ATOM 945 N N . ARG A 1 122 ? -13.625 12.242 1.892 1 92 122 ARG A N 1
ATOM 946 C CA . ARG A 1 122 ? -14.609 12.648 0.888 1 92 122 ARG A CA 1
ATOM 947 C C . ARG A 1 122 ? -14.625 14.164 0.717 1 92 122 ARG A C 1
ATOM 949 O O . ARG A 1 122 ? -14.617 14.664 -0.407 1 92 122 ARG A O 1
ATOM 956 N N . GLU A 1 123 ? -14.648 14.836 1.741 1 92.94 123 GLU A N 1
ATOM 957 C CA . GLU A 1 123 ? -14.703 16.297 1.714 1 92.94 123 GLU A CA 1
ATOM 958 C C . GLU A 1 123 ? -13.438 16.875 1.093 1 92.94 123 GLU A C 1
ATOM 960 O O . GLU A 1 123 ? -13.508 17.766 0.241 1 92.94 123 GLU A O 1
ATOM 965 N N . GLU A 1 124 ? -12.312 16.391 1.518 1 93.06 124 GLU A N 1
ATOM 966 C CA . GLU A 1 124 ? -11.039 16.922 1.054 1 93.06 124 GLU A CA 1
ATOM 967 C C . GLU A 1 124 ? -10.812 16.625 -0.423 1 93.06 124 GLU A C 1
ATOM 969 O O . GLU A 1 124 ? -10.258 17.438 -1.155 1 93.06 124 GLU A O 1
ATOM 974 N N . LEU A 1 125 ? -11.203 15.516 -0.822 1 89.56 125 LEU A N 1
ATOM 975 C CA . LEU A 1 125 ? -10.945 15.094 -2.193 1 89.56 125 LEU A CA 1
ATOM 976 C C . LEU A 1 125 ? -11.875 15.797 -3.166 1 89.56 125 LEU A C 1
ATOM 978 O O . LEU A 1 125 ? -11.578 15.906 -4.359 1 89.56 125 LEU A O 1
ATOM 982 N N . ARG A 1 126 ? -13 16.156 -2.709 1 87.75 126 ARG A N 1
ATOM 983 C CA . ARG A 1 126 ? -13.883 16.984 -3.531 1 87.75 126 ARG A CA 1
ATOM 984 C C . ARG A 1 126 ? -13.195 18.266 -3.961 1 87.75 126 ARG A C 1
ATOM 986 O O . ARG A 1 126 ? -13.438 18.781 -5.055 1 87.75 126 ARG A O 1
ATOM 993 N N . LEU A 1 127 ? -12.375 18.734 -3.119 1 87.19 127 LEU A N 1
ATOM 994 C CA . LEU A 1 127 ? -11.656 19.969 -3.373 1 87.19 127 LEU A CA 1
ATOM 995 C C . LEU A 1 127 ? -10.414 19.719 -4.223 1 87.19 127 LEU A C 1
ATOM 997 O O . LEU A 1 127 ? -9.781 20.672 -4.703 1 87.19 127 LEU A O 1
ATOM 1001 N N . ARG A 1 128 ? -10.07 18.422 -4.453 1 85.38 128 ARG A N 1
ATOM 1002 C CA . ARG A 1 128 ? -8.898 18 -5.215 1 85.38 128 ARG A CA 1
ATOM 1003 C C . ARG A 1 128 ? -9.258 16.891 -6.203 1 85.38 128 ARG A C 1
ATOM 1005 O O . ARG A 1 128 ? -8.836 15.742 -6.047 1 85.38 128 ARG A O 1
ATOM 1012 N N . PRO A 1 129 ? -9.836 17.219 -7.242 1 76.5 129 PRO A N 1
ATOM 1013 C CA . PRO A 1 129 ? -10.383 16.188 -8.125 1 76.5 129 PRO A CA 1
ATOM 1014 C C . PRO A 1 129 ? -9.305 15.336 -8.781 1 76.5 129 PRO A C 1
ATOM 1016 O O . PRO A 1 129 ? -9.57 14.211 -9.211 1 76.5 129 PRO A O 1
ATOM 1019 N N . LYS A 1 130 ? -8.117 15.797 -8.742 1 78.19 130 LYS A N 1
ATOM 1020 C CA . LYS A 1 130 ? -7.074 15.016 -9.398 1 78.19 130 LYS A CA 1
ATOM 1021 C C . LYS A 1 130 ? -6.344 14.125 -8.398 1 78.19 130 LYS A C 1
ATOM 1023 O O . LYS A 1 130 ? -5.527 13.281 -8.789 1 78.19 130 LYS A O 1
ATOM 1028 N N . SER A 1 131 ? -6.727 14.305 -7.199 1 81 131 SER A N 1
ATOM 1029 C CA . SER A 1 131 ? -6.059 13.523 -6.168 1 81 131 SER A CA 1
ATOM 1030 C C . SER A 1 131 ? -6.613 12.109 -6.102 1 81 131 SER A C 1
ATOM 1032 O O . SER A 1 131 ? -7.824 11.898 -6.238 1 81 131 SER A O 1
ATOM 1034 N N . ILE A 1 132 ? -5.656 11.203 -5.926 1 81.12 132 ILE A N 1
ATOM 1035 C CA . ILE A 1 132 ? -6.043 9.805 -5.793 1 81.12 132 ILE A CA 1
ATOM 1036 C C . ILE A 1 132 ? -5.684 9.305 -4.395 1 81.12 132 ILE A C 1
ATOM 1038 O O . ILE A 1 132 ? -4.664 9.703 -3.828 1 81.12 132 ILE A O 1
ATOM 1042 N N . VAL A 1 133 ? -6.633 8.516 -3.9 1 89 133 VAL A N 1
ATOM 1043 C CA . VAL A 1 133 ? -6.375 7.867 -2.621 1 89 133 VAL A CA 1
ATOM 1044 C C . VAL A 1 133 ? -6.363 6.352 -2.805 1 89 133 VAL A C 1
ATOM 1046 O O . VAL A 1 133 ? -7.273 5.785 -3.42 1 89 133 VAL A O 1
ATOM 1049 N N . LEU A 1 134 ? -5.312 5.781 -2.359 1 91.44 134 LEU A N 1
ATOM 1050 C CA . LEU A 1 134 ? -5.207 4.328 -2.305 1 91.44 134 LEU A CA 1
ATOM 1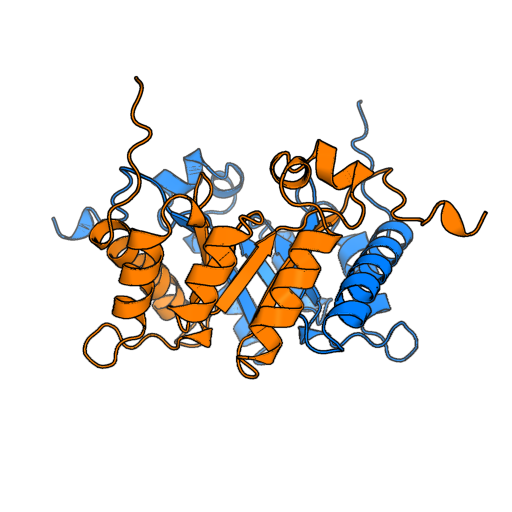051 C C . LEU A 1 134 ? -5.656 3.803 -0.945 1 91.44 134 LEU A C 1
ATOM 1053 O O . LEU A 1 134 ? -5.195 4.285 0.094 1 91.44 134 LEU A O 1
ATOM 1057 N N . PHE A 1 135 ? -6.551 2.818 -0.993 1 92.31 135 PHE A N 1
ATOM 1058 C CA . PHE A 1 135 ? -6.977 2.227 0.271 1 92.31 135 PHE A CA 1
ATOM 1059 C C . PHE A 1 135 ? -6.316 0.87 0.482 1 92.31 135 PHE A C 1
ATOM 1061 O O . PHE A 1 135 ? -6.25 0.055 -0.44 1 92.31 135 PHE A O 1
ATOM 1068 N N . GLU A 1 136 ? -5.797 0.71 1.613 1 92.75 136 GLU A N 1
ATOM 1069 C CA . GLU A 1 136 ? -5.246 -0.578 2.021 1 92.75 136 GLU A CA 1
ATOM 1070 C C . GLU A 1 136 ? -6.203 -1.319 2.951 1 92.75 136 GLU A C 1
ATOM 1072 O O . GLU A 1 136 ? -6.719 -0.741 3.908 1 92.75 136 GLU A O 1
ATOM 1077 N N . TYR A 1 137 ? -6.434 -2.645 2.691 1 92.12 137 TYR A N 1
ATOM 1078 C CA . TYR A 1 137 ? -7.391 -3.484 3.408 1 92.12 137 TYR A CA 1
ATOM 1079 C C . TYR A 1 137 ? -6.773 -4.836 3.75 1 92.12 137 TYR A C 1
ATOM 1081 O O . TYR A 1 137 ? -6.156 -5.477 2.898 1 92.12 137 TYR A O 1
ATOM 1089 N N . VAL A 1 138 ? -6.934 -5.234 5.02 1 89.81 138 VAL A N 1
ATOM 1090 C CA . VAL A 1 138 ? -6.414 -6.527 5.453 1 89.81 138 VAL A CA 1
ATOM 1091 C C . VAL A 1 138 ? -7.555 -7.543 5.535 1 89.81 138 VAL A C 1
ATOM 1093 O O . VAL A 1 138 ? -8.484 -7.379 6.332 1 89.81 138 VAL A O 1
ATOM 1096 N N . MET A 1 139 ? -7.445 -8.531 4.715 1 88.06 139 MET A N 1
ATOM 1097 C CA . MET A 1 139 ? -8.438 -9.602 4.77 1 88.06 139 MET A CA 1
ATOM 1098 C C . MET A 1 139 ? -8.133 -10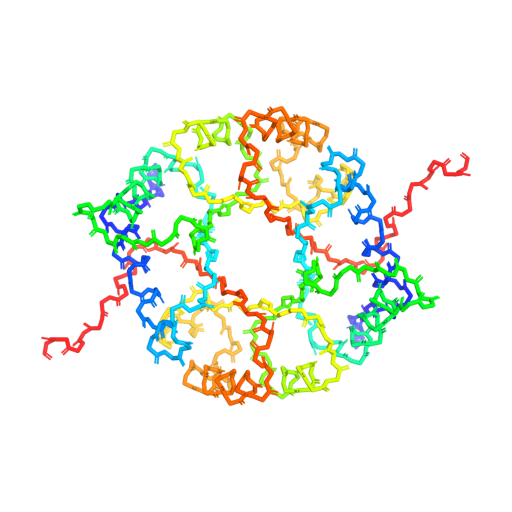.562 5.922 1 88.06 139 MET A C 1
ATOM 1100 O O . MET A 1 139 ? -6.988 -10.977 6.105 1 88.06 139 MET A O 1
ATOM 1104 N N . LEU A 1 140 ? -9.117 -10.898 6.652 1 84.44 140 LEU A N 1
ATOM 1105 C CA . LEU A 1 140 ? -8.953 -11.656 7.887 1 84.44 140 LEU A CA 1
ATOM 1106 C C . LEU A 1 140 ? -9.781 -12.938 7.855 1 84.44 140 LEU A C 1
ATOM 1108 O O . LEU A 1 140 ? -10.93 -12.922 7.391 1 84.44 140 LEU A O 1
ATOM 1112 N N . ALA A 1 141 ? -9.102 -13.883 8.414 1 80 141 ALA A N 1
ATOM 1113 C CA . ALA A 1 141 ? -9.859 -15.125 8.547 1 80 141 ALA A CA 1
ATOM 1114 C C . ALA A 1 141 ? -10.922 -15.008 9.641 1 80 141 ALA A C 1
ATOM 1116 O O . ALA A 1 141 ? -10.672 -14.43 10.695 1 80 141 ALA A O 1
ATOM 1117 N N . GLY A 1 142 ? -12.102 -15.531 9.406 1 73.31 142 GLY A N 1
ATOM 1118 C CA . GLY A 1 142 ? -13.156 -15.602 10.398 1 73.31 142 GLY A CA 1
ATOM 1119 C C . GLY A 1 142 ? -13.953 -14.312 10.523 1 73.31 142 GLY A C 1
ATOM 1120 O O . GLY A 1 142 ? -14.875 -14.219 11.328 1 73.31 142 GLY A O 1
ATOM 1121 N N . VAL A 1 143 ? -13.445 -13.242 10.023 1 67.06 143 VAL A N 1
ATOM 1122 C CA . VAL A 1 143 ? -14.172 -11.977 10.07 1 67.06 143 VAL A CA 1
ATOM 1123 C C . VAL A 1 143 ? -15.117 -11.875 8.875 1 67.06 143 VAL A C 1
ATOM 1125 O O . VAL A 1 143 ? -14.719 -12.156 7.742 1 67.06 143 VAL 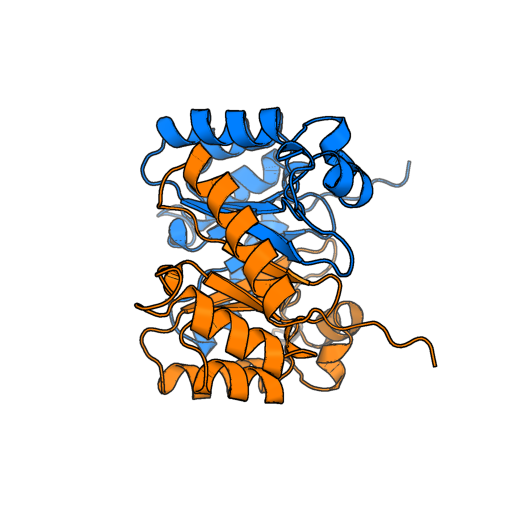A O 1
ATOM 1128 N N . ASN A 1 144 ? -16.375 -12.219 9.062 1 54.22 144 ASN A N 1
ATOM 1129 C CA . ASN A 1 144 ? -17.391 -11.969 8.039 1 54.22 144 ASN A CA 1
ATOM 1130 C C . ASN A 1 144 ? -17.766 -10.492 7.977 1 54.22 144 ASN A C 1
ATOM 1132 O O . ASN A 1 144 ? -18.172 -9.906 8.984 1 54.22 144 ASN A O 1
ATOM 1136 N N . ASP A 1 145 ? -17.062 -9.789 7.16 1 53.44 145 ASP A N 1
ATOM 1137 C CA . ASP A 1 145 ? -17.438 -8.391 7.043 1 53.44 145 ASP A CA 1
ATOM 1138 C C . ASP A 1 145 ? -18.953 -8.242 6.922 1 53.44 145 ASP A C 1
ATOM 1140 O O . ASP A 1 145 ? -19.453 -7.23 6.426 1 53.44 145 ASP A O 1
ATOM 1144 N N . ARG A 1 146 ? -19.766 -9.289 7.062 1 43.69 146 ARG A N 1
ATOM 1145 C CA . ARG A 1 146 ? -21.219 -9.188 6.941 1 43.69 146 ARG A CA 1
ATOM 1146 C C . ARG A 1 146 ? -21.766 -8.117 7.883 1 43.69 146 ARG A C 1
ATOM 1148 O O . ARG A 1 146 ? -21.266 -7.941 8.992 1 43.69 146 ARG A O 1
ATOM 1155 N N . SER A 1 147 ? -22.328 -7.047 7.391 1 40.97 147 SER A N 1
ATOM 1156 C CA . SER A 1 147 ? -23.359 -6.305 8.102 1 40.97 147 SER A CA 1
ATOM 1157 C C . SER A 1 147 ? -24.312 -7.25 8.836 1 40.97 147 SER A C 1
ATOM 1159 O O . SER A 1 147 ? -24.812 -8.211 8.25 1 40.97 147 SER A O 1
ATOM 1161 N N . GLY A 1 148 ? -24.281 -7.73 10.07 1 33.31 148 GLY A N 1
ATOM 1162 C CA . GLY A 1 148 ? -25.531 -7.965 10.781 1 33.31 148 GLY A CA 1
ATOM 1163 C C . GLY A 1 148 ? -26.688 -7.133 10.258 1 33.31 148 GLY A C 1
ATOM 1164 O O . GLY A 1 148 ? -27.781 -7.141 10.836 1 33.31 148 GLY A O 1
ATOM 1165 N N . ILE A 1 149 ? -26.5 -6.215 9.406 1 29.8 149 ILE A N 1
ATOM 1166 C CA . ILE A 1 149 ? -27.719 -5.465 9.148 1 29.8 149 ILE A CA 1
ATOM 1167 C C . ILE A 1 149 ? -28.656 -6.289 8.273 1 29.8 149 ILE A C 1
ATOM 1169 O O . ILE A 1 149 ? -29.828 -5.93 8.086 1 29.8 149 ILE A O 1
ATOM 1173 N N . LEU A 1 150 ? -28.297 -7.316 7.504 1 28.58 150 LEU A N 1
ATOM 1174 C CA . LEU A 1 150 ? -29.516 -7.875 6.926 1 28.58 150 LEU A CA 1
ATOM 1175 C C . LEU A 1 150 ? -30.266 -8.727 7.949 1 28.58 150 LEU A C 1
ATOM 1177 O O . LEU A 1 150 ? -31.188 -9.453 7.594 1 28.58 150 LEU A O 1
ATOM 1181 N N . GLY A 1 151 ? -29.828 -8.883 9.195 1 22.84 151 GLY A N 1
ATOM 1182 C CA . GLY A 1 151 ? -31 -9.242 9.977 1 22.84 151 GLY A CA 1
ATOM 1183 C C . GLY A 1 151 ? -32 -8.117 10.109 1 22.84 151 GLY A C 1
ATOM 1184 O O . GLY A 1 151 ? -31.656 -6.945 9.969 1 22.84 151 GLY A O 1
ATOM 1185 N N . MET B 1 1 ? -1.401 -29.219 15.547 1 24.91 1 MET B N 1
ATOM 1186 C CA . MET B 1 1 ? -0.961 -28.734 14.242 1 24.91 1 MET B CA 1
ATOM 1187 C C . MET B 1 1 ? -1.721 -27.484 13.836 1 24.91 1 MET B C 1
ATOM 1189 O O . MET B 1 1 ? -2.938 -27.516 13.641 1 24.91 1 MET B O 1
ATOM 1193 N N . GLY B 1 2 ? -1.724 -26.484 14.523 1 33.94 2 GLY B N 1
ATOM 1194 C CA . GLY B 1 2 ? -2.654 -25.375 14.664 1 33.94 2 GLY B CA 1
ATOM 1195 C C . GLY B 1 2 ? -2.967 -24.688 13.344 1 33.94 2 GLY B C 1
ATOM 1196 O O . GLY B 1 2 ? -2.088 -24.094 12.727 1 33.94 2 GLY B O 1
ATOM 1197 N N . LEU B 1 3 ? -3.693 -25.25 12.367 1 37.34 3 LEU B N 1
ATOM 1198 C CA . LEU B 1 3 ? -4 -25.078 10.953 1 37.34 3 LEU B CA 1
ATOM 1199 C C . LEU B 1 3 ? -4.371 -23.641 10.641 1 37.34 3 LEU B C 1
ATOM 1201 O O . LEU B 1 3 ? -5.387 -23.125 11.125 1 37.34 3 LEU B O 1
ATOM 1205 N N . ARG B 1 4 ? -3.488 -22.672 10.727 1 49.91 4 ARG B N 1
ATOM 1206 C CA . ARG B 1 4 ? -3.779 -21.312 10.297 1 49.91 4 ARG B CA 1
ATOM 1207 C C . ARG B 1 4 ? -4.641 -21.312 9.039 1 49.91 4 ARG B C 1
ATOM 1209 O O . ARG B 1 4 ? -4.223 -21.812 7.992 1 49.91 4 ARG B O 1
ATOM 1216 N N . LYS B 1 5 ? -5.992 -21.422 9.133 1 64.12 5 LYS B N 1
ATOM 1217 C CA . LYS B 1 5 ? -7.004 -21.578 8.086 1 64.12 5 LYS B CA 1
ATOM 1218 C C . LYS B 1 5 ? -6.938 -20.438 7.086 1 64.12 5 LYS B C 1
ATOM 1220 O O . LYS B 1 5 ? -7.016 -19.266 7.465 1 64.12 5 LYS B O 1
ATOM 1225 N N . HIS B 1 6 ? -6.348 -20.781 5.871 1 84.75 6 HIS B N 1
ATOM 1226 C CA . HIS B 1 6 ? -6.352 -19.859 4.742 1 84.75 6 HIS B CA 1
ATOM 1227 C C . HIS B 1 6 ? -7.777 -19.484 4.344 1 84.75 6 HIS B C 1
ATOM 1229 O O . HIS B 1 6 ? -8.703 -20.281 4.516 1 84.75 6 HIS B O 1
ATOM 1235 N N . LEU B 1 7 ? -7.941 -18.234 4.02 1 91.62 7 LEU B N 1
ATOM 1236 C CA . LEU B 1 7 ? -9.234 -17.797 3.502 1 91.62 7 LEU B CA 1
ATOM 1237 C C . LEU B 1 7 ? -9.625 -18.594 2.268 1 91.62 7 LEU B C 1
ATOM 1239 O O . LEU B 1 7 ? -8.781 -18.906 1.426 1 91.62 7 LEU B O 1
ATOM 1243 N N . SER B 1 8 ? -10.867 -18.953 2.225 1 93.19 8 SER B N 1
ATOM 1244 C CA . SER B 1 8 ? -11.391 -19.547 0.994 1 93.19 8 SER B CA 1
ATOM 1245 C C . SER B 1 8 ? -11.555 -18.484 -0.097 1 93.19 8 SER B C 1
ATOM 1247 O O . SER B 1 8 ? -11.555 -17.281 0.186 1 93.19 8 SER B O 1
ATOM 1249 N N . THR B 1 9 ? -11.695 -19.016 -1.318 1 95.25 9 THR B N 1
ATOM 1250 C CA . THR B 1 9 ? -11.977 -18.125 -2.436 1 95.25 9 THR B CA 1
ATOM 1251 C C . THR B 1 9 ? -13.211 -17.266 -2.152 1 95.25 9 THR B C 1
ATOM 1253 O O . THR B 1 9 ? -13.203 -16.062 -2.363 1 95.25 9 THR B O 1
ATOM 1256 N N . ALA B 1 10 ? -14.25 -17.922 -1.669 1 93.5 10 ALA B N 1
ATOM 1257 C CA . ALA B 1 10 ? -15.516 -17.25 -1.392 1 93.5 10 ALA B CA 1
ATOM 1258 C C . ALA B 1 10 ? -15.328 -16.156 -0.333 1 93.5 10 ALA B C 1
ATOM 1260 O O . ALA B 1 10 ? -15.883 -15.062 -0.453 1 93.5 10 ALA B O 1
ATOM 1261 N N . GLU B 1 11 ? -14.586 -16.453 0.658 1 91.94 11 GLU B N 1
ATOM 1262 C CA . GLU B 1 11 ? -14.32 -15.469 1.711 1 91.94 11 GLU B CA 1
ATOM 1263 C C . GLU B 1 11 ? -13.555 -14.266 1.166 1 91.94 11 GLU B C 1
ATOM 1265 O O . GLU B 1 11 ? -13.867 -13.125 1.51 1 91.94 11 GLU B O 1
ATOM 1270 N N . ILE B 1 12 ? -12.531 -14.531 0.353 1 93 12 ILE B N 1
ATOM 1271 C CA . ILE B 1 12 ? -11.75 -13.461 -0.251 1 93 12 ILE B CA 1
ATOM 1272 C C . ILE B 1 12 ? -12.656 -12.578 -1.104 1 93 12 ILE B C 1
ATOM 1274 O O . ILE B 1 12 ? -12.648 -11.352 -0.965 1 93 12 ILE B O 1
ATOM 1278 N N . VAL B 1 13 ? -13.484 -13.172 -1.925 1 92.62 13 VAL B N 1
ATOM 1279 C CA . VAL B 1 13 ? -14.367 -12.43 -2.822 1 92.62 13 VAL B CA 1
ATOM 1280 C C . VAL B 1 13 ? -15.352 -11.594 -2.008 1 92.62 13 VAL B C 1
ATOM 1282 O O . VAL B 1 13 ? -15.562 -10.414 -2.295 1 92.62 13 VAL B O 1
ATOM 1285 N N . GLU B 1 14 ? -15.93 -12.164 -1.044 1 90.88 14 GLU B N 1
ATOM 1286 C CA . GLU B 1 14 ? -16.906 -11.469 -0.214 1 90.88 14 GLU B CA 1
ATOM 1287 C C . GLU B 1 14 ? -16.312 -10.234 0.447 1 90.88 14 GLU B C 1
ATOM 1289 O O . GLU B 1 14 ? -16.891 -9.156 0.406 1 90.88 14 GLU B O 1
ATOM 1294 N N . GLN B 1 15 ? -15.164 -10.438 1.023 1 90.38 15 GLN B N 1
ATOM 1295 C CA . GLN B 1 15 ? -14.516 -9.32 1.694 1 90.38 15 GLN B CA 1
ATOM 1296 C C . GLN B 1 15 ? -14.125 -8.234 0.696 1 90.38 15 GLN B C 1
ATOM 1298 O O . GLN B 1 15 ? -14.273 -7.043 0.975 1 90.38 15 GLN B O 1
ATOM 1303 N N . ALA B 1 16 ? -13.602 -8.68 -0.417 1 89.62 16 ALA B N 1
ATOM 1304 C CA . ALA B 1 16 ? -13.227 -7.707 -1.443 1 89.62 16 ALA B CA 1
ATOM 1305 C C . ALA B 1 16 ? -14.445 -6.91 -1.912 1 89.62 16 ALA B C 1
ATOM 1307 O O . ALA B 1 16 ? -14.359 -5.691 -2.102 1 89.62 16 ALA B O 1
ATOM 1308 N N . VAL B 1 17 ? -15.523 -7.559 -2.1 1 87.62 17 VAL B N 1
ATOM 1309 C CA . VAL B 1 17 ? -16.75 -6.918 -2.543 1 87.62 17 VAL B CA 1
ATOM 1310 C C . VAL B 1 17 ? -17.219 -5.91 -1.493 1 87.62 17 VAL B C 1
ATOM 1312 O O . VAL B 1 17 ? -17.609 -4.789 -1.827 1 87.62 17 VAL B O 1
ATOM 1315 N N . PHE B 1 18 ? -17.156 -6.309 -0.312 1 86.06 18 PHE B N 1
ATOM 1316 C CA . PHE B 1 18 ? -17.578 -5.426 0.771 1 86.06 18 PHE B CA 1
ATOM 1317 C C . PHE B 1 18 ? -16.672 -4.195 0.841 1 86.06 18 PHE B C 1
ATOM 1319 O O . PHE B 1 18 ? -17.156 -3.072 0.987 1 86.06 18 PHE B O 1
ATOM 1326 N N . ALA B 1 19 ? -15.453 -4.457 0.82 1 87.69 19 ALA B N 1
ATOM 1327 C CA . ALA B 1 19 ? -14.508 -3.344 0.851 1 87.69 19 ALA B CA 1
ATOM 1328 C C . ALA B 1 19 ? -14.766 -2.377 -0.303 1 87.69 19 ALA B C 1
ATOM 1330 O O . ALA B 1 19 ? -14.828 -1.163 -0.102 1 87.69 19 ALA B O 1
ATOM 1331 N N . ARG B 1 20 ? -14.906 -2.877 -1.423 1 84.38 20 ARG B N 1
ATOM 1332 C CA . ARG B 1 20 ? -15.148 -2.049 -2.6 1 84.38 20 ARG B CA 1
ATOM 1333 C C . ARG B 1 20 ? -16.453 -1.261 -2.457 1 84.38 20 ARG B C 1
ATOM 1335 O O . ARG B 1 20 ? -16.516 -0.088 -2.832 1 84.38 20 ARG B O 1
ATOM 1342 N N . LYS B 1 21 ? -17.453 -1.915 -2.018 1 83.62 21 LYS B N 1
ATOM 1343 C CA . LYS B 1 21 ? -18.75 -1.247 -1.829 1 83.62 21 LYS B CA 1
ATOM 1344 C C . LYS B 1 21 ? -18.609 -0.065 -0.872 1 83.62 21 LYS B C 1
ATOM 1346 O O . LYS B 1 21 ? -19.156 1.009 -1.125 1 83.62 21 LYS B O 1
ATOM 1351 N N . LEU B 1 22 ? -17.969 -0.267 0.166 1 83 22 LEU B N 1
ATOM 1352 C CA . LEU B 1 22 ? -17.75 0.807 1.13 1 83 22 LEU B CA 1
ATOM 1353 C C . LEU B 1 22 ? -17.094 2.008 0.466 1 83 22 LEU B C 1
ATOM 1355 O O . LEU B 1 22 ? -17.516 3.146 0.657 1 83 22 LEU B O 1
ATOM 1359 N N . PHE B 1 23 ? -16.094 1.746 -0.35 1 81.38 23 PHE B N 1
ATOM 1360 C CA . PHE B 1 23 ? -15.32 2.822 -0.952 1 81.38 23 PHE B CA 1
ATOM 1361 C C . PHE B 1 23 ? -16.078 3.455 -2.111 1 81.38 23 PHE B C 1
ATOM 1363 O O . PHE B 1 23 ? -16.016 4.672 -2.305 1 81.38 23 PHE B O 1
ATOM 1370 N N . SER B 1 24 ? -16.766 2.596 -2.84 1 77.88 24 SER B N 1
ATOM 1371 C CA . SER B 1 24 ? -17.547 3.119 -3.955 1 77.88 24 SER B CA 1
ATOM 1372 C C . SER B 1 24 ? -18.688 4.004 -3.467 1 77.88 24 SER B C 1
ATOM 1374 O O . SER B 1 24 ? -19 5.02 -4.09 1 77.88 24 SER B O 1
ATOM 1376 N N . ASP B 1 25 ? -19.297 3.654 -2.441 1 79 25 ASP B N 1
ATOM 1377 C CA . ASP B 1 25 ? -20.375 4.449 -1.861 1 79 25 ASP B CA 1
ATOM 1378 C C . ASP B 1 25 ? -19.859 5.809 -1.395 1 79 25 ASP B C 1
ATOM 1380 O O . ASP B 1 25 ? -20.562 6.816 -1.505 1 79 25 ASP B O 1
ATOM 1384 N N . GLU B 1 26 ? -18.719 5.785 -0.987 1 75.88 26 GLU B N 1
ATOM 1385 C CA . GLU B 1 26 ? -18.172 7.008 -0.413 1 75.88 26 GLU B CA 1
ATOM 1386 C C . GLU B 1 26 ? -17.5 7.867 -1.484 1 75.88 26 GLU B C 1
ATOM 1388 O O . GLU B 1 26 ? -17.594 9.094 -1.441 1 75.88 26 GLU B O 1
ATOM 1393 N N . PHE B 1 27 ? -16.781 7.277 -2.414 1 77.69 27 PHE B N 1
ATOM 1394 C CA . PHE B 1 27 ? -15.906 8.055 -3.277 1 77.69 27 PHE B CA 1
ATOM 1395 C C . PHE B 1 27 ? -16.266 7.844 -4.746 1 77.69 27 PHE B C 1
ATOM 1397 O O . PHE B 1 27 ? -15.711 8.508 -5.625 1 77.69 27 PHE B O 1
ATOM 1404 N N . GLY B 1 28 ? -17.156 7.055 -5.004 1 72.94 28 GLY B N 1
ATOM 1405 C CA . GLY B 1 28 ? -17.438 6.695 -6.383 1 72.94 28 GLY B CA 1
ATOM 1406 C C . GLY B 1 28 ? -16.516 5.617 -6.918 1 72.94 28 GLY B C 1
ATOM 1407 O O . GLY B 1 28 ? -15.812 4.953 -6.148 1 72.94 28 GLY B O 1
ATOM 1408 N N . THR B 1 29 ? -16.562 5.309 -8.203 1 61.28 29 THR B N 1
ATOM 1409 C CA . THR B 1 29 ? -15.922 4.152 -8.836 1 61.28 29 THR B CA 1
ATOM 1410 C C . THR B 1 29 ? -14.406 4.324 -8.875 1 61.28 29 THR B C 1
ATOM 1412 O O . THR B 1 29 ? -13.688 3.4 -9.266 1 61.28 29 THR B O 1
ATOM 1415 N N . ILE B 1 30 ? -13.938 5.426 -8.375 1 58.28 30 ILE B N 1
ATOM 1416 C CA . ILE B 1 30 ? -12.547 5.711 -8.719 1 58.28 30 ILE B CA 1
ATOM 1417 C C . ILE B 1 30 ? -11.648 5.457 -7.516 1 58.28 30 ILE B C 1
ATOM 1419 O O . ILE B 1 30 ? -11.141 6.398 -6.902 1 58.28 30 ILE B O 1
ATOM 1423 N N . THR B 1 31 ? -11.742 4.238 -6.902 1 72.56 31 THR B N 1
ATOM 1424 C CA . THR B 1 31 ? -10.766 4.066 -5.832 1 72.56 31 THR B CA 1
ATOM 1425 C C . THR B 1 31 ? -9.977 2.773 -6.02 1 72.56 31 THR B C 1
ATOM 1427 O O . THR B 1 31 ? -10.516 1.772 -6.492 1 72.56 31 THR B O 1
ATOM 1430 N N . ASN B 1 32 ? -8.617 2.893 -5.898 1 83.88 32 ASN B N 1
ATOM 1431 C CA . ASN B 1 32 ? -7.734 1.731 -5.883 1 83.88 32 ASN B CA 1
ATOM 1432 C C . ASN B 1 32 ? -7.613 1.135 -4.484 1 83.88 32 ASN B C 1
ATOM 1434 O O . ASN B 1 32 ? -7.48 1.866 -3.502 1 83.88 32 ASN B O 1
ATOM 1438 N N . VAL B 1 33 ? -7.781 -0.207 -4.5 1 88 33 VAL B N 1
ATOM 1439 C CA . VAL B 1 33 ? -7.688 -0.899 -3.219 1 88 33 VAL B CA 1
ATOM 1440 C C . VAL B 1 33 ? -6.547 -1.916 -3.264 1 88 33 VAL B C 1
ATOM 1442 O O . VAL B 1 33 ? -6.414 -2.662 -4.234 1 88 33 VAL B O 1
ATOM 1445 N N . VAL B 1 34 ? -5.734 -1.874 -2.268 1 92 34 VAL B N 1
ATOM 1446 C CA . VAL B 1 34 ? -4.707 -2.891 -2.062 1 92 34 VAL B CA 1
ATOM 1447 C C . VAL B 1 34 ? -5.168 -3.885 -1 1 92 34 VAL B C 1
ATOM 1449 O O . VAL B 1 34 ? -5.387 -3.514 0.155 1 92 34 VAL B O 1
ATOM 1452 N N . PHE B 1 35 ? -5.262 -5.129 -1.425 1 91 35 PHE B N 1
ATOM 1453 C CA . PHE B 1 35 ? -5.664 -6.191 -0.51 1 91 35 PHE B CA 1
ATOM 1454 C C . PHE B 1 35 ? -4.445 -6.867 0.102 1 91 35 PHE B C 1
ATOM 1456 O O . PHE B 1 35 ? -3.584 -7.379 -0.619 1 91 35 PHE B O 1
ATOM 1463 N N . MET B 1 36 ? -4.496 -6.766 1.317 1 91.5 36 MET B N 1
ATOM 1464 C CA . MET B 1 36 ? -3.473 -7.434 2.113 1 91.5 36 MET B CA 1
ATOM 1465 C C . MET B 1 36 ? -4.078 -8.555 2.947 1 91.5 36 MET B C 1
ATOM 1467 O O . MET B 1 36 ? -5.285 -8.797 2.887 1 91.5 36 MET B O 1
ATOM 1471 N N . GLY B 1 37 ? -3.227 -9.258 3.625 1 82.62 37 GLY B N 1
ATOM 1472 C CA . GLY B 1 37 ? -3.645 -10.289 4.566 1 82.62 37 GLY B CA 1
ATOM 1473 C C . GLY B 1 37 ? -2.883 -10.242 5.875 1 82.62 37 GLY B C 1
ATOM 1474 O O . GLY B 1 37 ? -1.784 -9.688 5.941 1 82.62 37 GLY B O 1
ATOM 1475 N N . MET B 1 38 ? -3.566 -10.633 6.844 1 79.56 38 MET B N 1
ATOM 1476 C CA . MET B 1 38 ? -2.852 -10.727 8.117 1 79.56 38 MET B CA 1
ATOM 1477 C C . MET B 1 38 ? -1.551 -11.508 7.949 1 79.56 38 MET B C 1
ATOM 1479 O O . MET B 1 38 ? -0.544 -11.18 8.578 1 79.56 38 MET B O 1
ATOM 1483 N N . GLY B 1 39 ? -1.551 -12.367 7.148 1 82.81 39 GLY B N 1
ATOM 1484 C CA . GLY B 1 39 ? -0.347 -13.055 6.711 1 82.81 39 GLY B CA 1
ATOM 1485 C C . GLY B 1 39 ? 0.038 -12.727 5.277 1 82.81 39 GLY B C 1
ATOM 1486 O O . GLY B 1 39 ? -0.179 -11.609 4.812 1 82.81 39 GLY B O 1
ATOM 1487 N N . GLU B 1 40 ? 0.777 -13.586 4.688 1 92.31 40 GLU B N 1
ATOM 1488 C CA . GLU B 1 40 ? 1.179 -13.461 3.289 1 92.31 40 GLU B CA 1
ATOM 1489 C C . GLU B 1 40 ? 0.091 -13.984 2.354 1 92.31 40 GLU B C 1
ATOM 1491 O O . GLU B 1 40 ? -0.113 -15.195 2.244 1 92.31 40 GLU B O 1
ATOM 1496 N N . PRO B 1 41 ? -0.583 -13.008 1.663 1 94.5 41 PRO B N 1
ATOM 1497 C CA . PRO B 1 41 ? -1.681 -13.438 0.794 1 94.5 41 PRO B CA 1
ATOM 1498 C C . PRO B 1 41 ? -1.264 -14.531 -0.189 1 94.5 41 PRO B C 1
ATOM 1500 O O . PRO B 1 41 ? -2.02 -15.477 -0.426 1 94.5 41 PRO B O 1
ATOM 1503 N N . LEU B 1 42 ? -0.058 -14.484 -0.688 1 96.31 42 LEU B N 1
ATOM 1504 C CA . LEU B 1 42 ? 0.343 -15.398 -1.752 1 96.31 42 LEU B CA 1
ATOM 1505 C C . LEU B 1 42 ? 0.71 -16.766 -1.185 1 96.31 42 LEU B C 1
ATOM 1507 O O . LEU B 1 42 ? 0.96 -17.703 -1.939 1 96.31 42 LEU B O 1
ATOM 1511 N N . HIS B 1 43 ? 0.732 -16.891 0.081 1 95 43 HIS B N 1
ATOM 1512 C CA . HIS B 1 43 ? 0.733 -18.234 0.658 1 95 43 HIS B CA 1
ATOM 1513 C C . HIS B 1 43 ? -0.55 -18.969 0.316 1 95 43 HIS B C 1
ATOM 1515 O O . HIS B 1 43 ? -0.613 -20.203 0.446 1 95 43 HIS B O 1
ATOM 1521 N N . ASN B 1 44 ? -1.511 -18.25 0.002 1 95.5 44 ASN B N 1
ATOM 1522 C CA . ASN B 1 44 ? -2.805 -18.766 -0.439 1 95.5 44 ASN B CA 1
ATOM 1523 C C . ASN B 1 44 ? -3.057 -18.453 -1.911 1 95.5 44 ASN B C 1
ATOM 1525 O O . ASN B 1 44 ? -4.156 -18.047 -2.283 1 95.5 44 ASN B O 1
ATOM 1529 N N . VAL B 1 45 ? -2.043 -18.656 -2.705 1 96.69 45 VAL B N 1
ATOM 1530 C CA . VAL B 1 45 ? -1.995 -18.125 -4.066 1 96.69 45 VAL B CA 1
ATOM 1531 C C . VAL B 1 45 ? -3.115 -18.75 -4.898 1 96.69 45 VAL B C 1
ATOM 1533 O O . VAL B 1 45 ? -3.723 -18.078 -5.734 1 96.69 45 VAL B O 1
ATOM 1536 N N . ASP B 1 46 ? -3.479 -19.984 -4.695 1 97.12 46 ASP B N 1
ATOM 1537 C CA . ASP B 1 46 ? -4.535 -20.641 -5.465 1 97.12 46 ASP B CA 1
ATOM 1538 C C . ASP B 1 46 ? -5.871 -19.922 -5.281 1 97.12 46 ASP B C 1
ATOM 1540 O O . ASP B 1 46 ? -6.52 -19.547 -6.258 1 97.12 46 ASP B O 1
ATOM 1544 N N . ASN B 1 47 ? -6.219 -19.703 -4.07 1 96.31 47 ASN B N 1
ATOM 1545 C CA . ASN B 1 47 ? -7.488 -19.047 -3.777 1 96.31 47 ASN B CA 1
ATOM 1546 C C . ASN B 1 47 ? -7.461 -17.562 -4.168 1 96.31 47 ASN B C 1
ATOM 1548 O O . ASN B 1 47 ? -8.477 -17.016 -4.594 1 96.31 47 ASN B O 1
ATOM 1552 N N . VAL B 1 48 ? -6.328 -16.969 -4.02 1 96.31 48 VAL B N 1
ATOM 1553 C CA . VAL B 1 48 ? -6.195 -15.555 -4.367 1 96.31 48 VAL B CA 1
ATOM 1554 C C . VAL B 1 48 ? -6.367 -15.375 -5.875 1 96.31 48 VAL B C 1
ATOM 1556 O O . VAL B 1 48 ? -7.09 -14.484 -6.32 1 96.31 48 VAL B O 1
ATOM 1559 N N . ILE B 1 49 ? -5.734 -16.219 -6.617 1 96.69 49 ILE B N 1
ATOM 1560 C CA . ILE B 1 49 ? -5.832 -16.141 -8.07 1 96.69 49 ILE B CA 1
ATOM 1561 C C . ILE B 1 49 ? -7.273 -16.391 -8.508 1 96.69 49 ILE B C 1
ATOM 1563 O O . ILE B 1 49 ? -7.816 -15.641 -9.328 1 96.69 49 ILE B O 1
ATOM 1567 N N . LYS B 1 50 ? -7.898 -17.359 -7.977 1 96.56 50 LYS B N 1
ATOM 1568 C CA . LYS B 1 50 ? -9.289 -17.656 -8.305 1 96.56 50 LYS B CA 1
ATOM 1569 C C . LYS B 1 50 ? -10.195 -16.484 -7.941 1 96.56 50 LYS B C 1
ATOM 1571 O O . LYS B 1 50 ? -11.055 -16.078 -8.734 1 96.56 50 LYS B O 1
ATOM 1576 N N . ALA B 1 51 ? -10.016 -15.961 -6.797 1 95.38 51 ALA B N 1
ATOM 1577 C CA . ALA B 1 51 ? -10.812 -14.82 -6.348 1 95.38 51 ALA B CA 1
ATOM 1578 C C . ALA B 1 51 ? -10.602 -13.617 -7.258 1 95.38 51 ALA B C 1
ATOM 1580 O O . ALA B 1 51 ? -11.562 -12.93 -7.625 1 95.38 51 ALA B O 1
ATOM 1581 N N . SER B 1 52 ? -9.359 -13.367 -7.566 1 94.5 52 SER B N 1
ATOM 1582 C CA . SER B 1 52 ? -9.055 -12.25 -8.453 1 94.5 52 SER B CA 1
ATOM 1583 C C . SER B 1 52 ? -9.75 -12.398 -9.797 1 94.5 52 SER B C 1
ATOM 1585 O O . SER B 1 52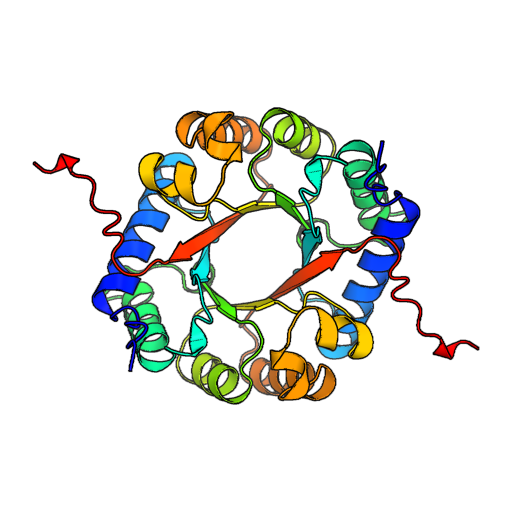 ? -10.258 -11.422 -10.359 1 94.5 52 SER B O 1
ATOM 1587 N N . SER B 1 53 ? -9.797 -13.609 -10.273 1 93.75 53 SER B N 1
ATOM 1588 C CA . SER B 1 53 ? -10.461 -13.891 -11.547 1 93.75 53 SER B CA 1
ATOM 1589 C C . SER B 1 53 ? -11.961 -13.633 -11.445 1 93.75 53 SER B C 1
ATOM 1591 O O . SER B 1 53 ? -12.555 -13.047 -12.352 1 93.75 53 SER B O 1
ATOM 1593 N N . ILE B 1 54 ? -12.523 -13.984 -10.414 1 94 54 ILE B N 1
ATOM 1594 C CA . ILE B 1 54 ? -13.953 -13.797 -10.203 1 94 54 ILE B CA 1
ATOM 1595 C C . ILE B 1 54 ? -14.266 -12.305 -10.117 1 94 54 ILE B C 1
ATOM 1597 O O . ILE B 1 54 ? -15.266 -11.844 -10.68 1 94 54 ILE B O 1
ATOM 1601 N N . MET B 1 55 ? -13.43 -11.562 -9.508 1 91.75 55 MET B N 1
ATOM 1602 C CA . MET B 1 55 ? -13.648 -10.133 -9.273 1 91.75 55 MET B CA 1
ATOM 1603 C C . MET B 1 55 ? -13.641 -9.367 -10.594 1 91.75 55 MET B C 1
ATOM 1605 O O . MET B 1 55 ? -14.461 -8.461 -10.789 1 91.75 55 MET B O 1
ATOM 1609 N N . VAL B 1 56 ? -12.758 -9.758 -11.508 1 89.31 56 VAL B N 1
ATOM 1610 C CA . VAL B 1 56 ? -12.562 -8.914 -12.688 1 89.31 56 VAL B CA 1
ATOM 1611 C C . VAL B 1 56 ? -13.32 -9.508 -13.875 1 89.31 56 VAL B C 1
ATOM 1613 O O . VAL B 1 56 ? -13.406 -8.891 -14.938 1 89.31 56 VAL B O 1
ATOM 1616 N N . ASP B 1 57 ? -13.859 -10.609 -13.727 1 87.56 57 ASP B N 1
ATOM 1617 C CA . ASP B 1 57 ? -14.547 -11.312 -14.805 1 87.56 57 ASP B CA 1
ATOM 1618 C C . ASP B 1 57 ? -15.844 -10.609 -15.188 1 87.56 57 ASP B C 1
ATOM 1620 O O . ASP B 1 57 ? -16.562 -10.109 -14.32 1 87.56 57 ASP B O 1
ATOM 1624 N N . GLU B 1 58 ? -16.031 -10.562 -16.547 1 79.81 58 GLU B N 1
ATOM 1625 C CA . GLU B 1 58 ? -17.25 -9.953 -17.078 1 79.81 58 GLU B CA 1
ATOM 1626 C C . GLU B 1 58 ? -18.484 -10.625 -16.531 1 79.81 58 GLU B C 1
ATOM 1628 O O . GLU B 1 58 ? -19.516 -9.969 -16.297 1 79.81 58 GLU B O 1
ATOM 1633 N N . GLN B 1 59 ? -18.5 -11.859 -16.312 1 78.12 59 GLN B N 1
ATOM 1634 C CA . GLN B 1 59 ? -19.625 -12.602 -15.75 1 78.12 59 GLN B CA 1
ATOM 1635 C C . GLN B 1 59 ? -19.609 -12.539 -14.227 1 78.12 59 GLN B C 1
ATOM 1637 O O . GLN B 1 59 ? -20.516 -13.062 -13.57 1 78.12 59 GLN B O 1
ATOM 1642 N N . GLY B 1 60 ? -18.562 -11.883 -13.766 1 79.81 60 GLY B N 1
ATOM 1643 C CA . GLY B 1 60 ? -18.438 -11.742 -12.32 1 79.81 60 GLY B CA 1
ATOM 1644 C C . GLY B 1 60 ? -18.828 -10.359 -11.828 1 79.81 60 GLY B C 1
ATOM 1645 O O . GLY B 1 60 ? -19.938 -9.883 -12.086 1 79.81 60 GLY B O 1
ATOM 1646 N N . LEU B 1 61 ? -17.922 -9.734 -11.133 1 80.25 61 LEU B N 1
ATOM 1647 C CA . LEU B 1 61 ? -18.25 -8.484 -10.469 1 80.25 61 LEU B CA 1
ATOM 1648 C C . LEU B 1 61 ? -17.812 -7.289 -11.312 1 80.25 61 LEU B C 1
ATOM 1650 O O . LEU B 1 61 ? -18.203 -6.152 -11.031 1 80.25 61 LEU B O 1
ATOM 1654 N N . GLN B 1 62 ? -17 -7.566 -12.297 1 80.94 62 GLN B N 1
ATOM 1655 C CA . GLN B 1 62 ? -16.609 -6.586 -13.305 1 80.94 62 GLN B CA 1
ATOM 1656 C C . GLN B 1 62 ? -15.852 -5.422 -12.672 1 80.94 62 GLN B C 1
ATOM 1658 O O . GLN B 1 62 ? -16.094 -4.262 -13 1 80.94 62 GLN B O 1
ATOM 1663 N N . PHE B 1 63 ? -15.062 -5.836 -11.68 1 83.38 63 PHE B N 1
ATOM 1664 C CA . PHE B 1 63 ? -14.117 -4.84 -11.188 1 83.38 63 PHE B CA 1
ATOM 1665 C C . PHE B 1 63 ? -13.078 -4.516 -12.25 1 83.38 63 PHE B C 1
ATOM 1667 O O . PHE B 1 63 ? -12.672 -5.395 -13.023 1 83.38 63 PHE B O 1
ATOM 1674 N N . SER B 1 64 ? -12.703 -3.234 -12.344 1 85.62 64 SER B N 1
ATOM 1675 C CA . SER B 1 64 ? -11.516 -2.934 -13.141 1 85.62 64 SER B CA 1
ATOM 1676 C C . SER B 1 64 ? -10.281 -3.633 -12.578 1 85.62 64 SER B C 1
ATOM 1678 O O . SER B 1 64 ? -9.977 -3.504 -11.391 1 85.62 64 SER B O 1
ATOM 1680 N N . PRO B 1 65 ? -9.602 -4.387 -13.344 1 85.56 65 PRO B N 1
ATOM 1681 C CA . PRO B 1 65 ? -8.414 -5.082 -12.836 1 85.56 65 PRO B CA 1
ATOM 1682 C C . PRO B 1 65 ? -7.371 -4.129 -12.258 1 85.56 65 PRO B C 1
ATOM 1684 O O . PRO B 1 65 ? -6.641 -4.496 -11.336 1 85.56 65 PRO B O 1
ATOM 1687 N N . ARG B 1 66 ? -7.371 -2.951 -12.688 1 84 66 ARG B N 1
ATOM 1688 C CA . ARG B 1 66 ? -6.379 -1.973 -12.258 1 84 66 ARG B CA 1
ATOM 1689 C C . ARG B 1 66 ? -6.727 -1.401 -10.891 1 84 66 ARG B C 1
ATOM 1691 O O . ARG B 1 66 ? -5.926 -0.683 -10.289 1 84 66 ARG B O 1
ATOM 1698 N N . LYS B 1 67 ? -7.875 -1.799 -10.508 1 86.19 67 LYS B N 1
ATOM 1699 C CA . LYS B 1 67 ? -8.312 -1.273 -9.219 1 86.19 67 LYS B CA 1
ATOM 1700 C C . LYS B 1 67 ? -8.203 -2.332 -8.125 1 86.19 67 LYS B C 1
ATOM 1702 O O . LYS B 1 67 ? -8.562 -2.082 -6.977 1 86.19 67 LYS B O 1
ATOM 1707 N N . VAL B 1 68 ? -7.785 -3.463 -8.531 1 88.69 68 VAL B N 1
ATOM 1708 C CA . VAL B 1 68 ? -7.562 -4.559 -7.594 1 88.69 68 VAL B CA 1
ATOM 1709 C C . VAL B 1 68 ? -6.074 -4.898 -7.547 1 88.69 68 VAL B C 1
ATOM 1711 O O . VAL B 1 68 ? -5.5 -5.352 -8.539 1 88.69 68 VAL B O 1
ATOM 1714 N N . THR B 1 69 ? -5.543 -4.676 -6.438 1 93.56 69 THR B N 1
ATOM 1715 C CA . THR B 1 69 ? -4.121 -4.922 -6.238 1 93.56 69 THR B CA 1
ATOM 1716 C C . THR B 1 69 ? -3.895 -5.879 -5.07 1 93.56 69 THR B C 1
ATOM 1718 O O . THR B 1 69 ? -4.48 -5.703 -3.998 1 93.56 69 THR B O 1
ATOM 1721 N N . VAL B 1 70 ? -3.094 -6.895 -5.262 1 95.69 70 VAL B N 1
ATOM 1722 C CA . VAL B 1 70 ? -2.766 -7.848 -4.203 1 95.69 70 VAL B CA 1
ATOM 1723 C C . VAL B 1 70 ? -1.351 -7.586 -3.691 1 95.69 70 VAL B C 1
ATOM 1725 O O . VAL B 1 70 ? -0.413 -7.457 -4.48 1 95.69 70 VAL B O 1
ATOM 1728 N N . SER B 1 71 ? -1.271 -7.543 -2.367 1 96.56 71 SER B N 1
ATOM 1729 C CA . SER B 1 71 ? 0.025 -7.246 -1.768 1 96.56 71 SER B CA 1
ATOM 1730 C C . SER B 1 71 ? 0.761 -8.523 -1.384 1 96.56 71 SER B C 1
ATOM 1732 O O . SER B 1 71 ? 0.154 -9.469 -0.868 1 96.56 71 SER B O 1
ATOM 1734 N N . THR B 1 72 ? 2.121 -8.5 -1.501 1 97 72 THR B N 1
ATOM 1735 C CA . THR B 1 72 ? 2.965 -9.633 -1.133 1 97 72 THR B CA 1
ATOM 1736 C C . THR B 1 72 ? 4.281 -9.148 -0.534 1 97 72 THR B C 1
ATOM 1738 O O . THR B 1 72 ? 4.758 -8.062 -0.861 1 97 72 THR B O 1
ATOM 1741 N N . SER B 1 73 ? 4.797 -9.977 0.3 1 95.62 73 SER B N 1
ATOM 1742 C CA . SER B 1 73 ? 6.098 -9.68 0.888 1 95.62 73 SER B CA 1
ATOM 1743 C C . SER B 1 73 ? 7.234 -10.109 -0.037 1 95.62 73 SER B C 1
ATOM 1745 O O . SER B 1 73 ? 8.391 -9.734 0.173 1 95.62 73 SER B O 1
ATOM 1747 N N . GLY B 1 74 ? 6.918 -10.836 -0.996 1 96.81 74 GLY B N 1
ATOM 1748 C CA . GLY B 1 74 ? 7.965 -11.18 -1.947 1 96.81 74 GLY B CA 1
ATOM 1749 C C . GLY B 1 74 ? 8.148 -12.672 -2.119 1 96.81 74 GLY B C 1
ATOM 1750 O O . GLY B 1 74 ? 9.281 -13.164 -2.172 1 96.81 74 GLY B O 1
ATOM 1751 N N . LEU B 1 75 ? 7.094 -13.445 -2.223 1 97.38 75 LEU B N 1
ATOM 1752 C CA . LEU B 1 75 ? 7.168 -14.867 -2.533 1 97.38 75 LEU B CA 1
ATOM 1753 C C . LEU B 1 75 ? 7.379 -15.094 -4.027 1 97.38 75 LEU B C 1
ATOM 1755 O O . LEU B 1 75 ? 6.414 -15.195 -4.785 1 97.38 75 LEU B O 1
ATOM 1759 N N . VAL B 1 76 ? 8.602 -15.234 -4.336 1 97.88 76 VAL B N 1
ATOM 1760 C CA . VAL B 1 76 ? 9.039 -15.156 -5.723 1 97.88 76 VAL B CA 1
ATOM 1761 C C . VAL B 1 76 ? 8.289 -16.188 -6.559 1 97.88 76 VAL B C 1
ATOM 1763 O O . VAL B 1 76 ? 7.703 -15.859 -7.594 1 97.88 76 VAL B O 1
ATOM 1766 N N . PRO B 1 77 ? 8.211 -17.5 -6.168 1 98.12 77 PRO B N 1
ATOM 1767 C CA . PRO B 1 77 ? 7.488 -18.453 -7.004 1 98.12 77 PRO B CA 1
ATOM 1768 C C . PRO B 1 77 ? 6.012 -18.109 -7.16 1 98.12 77 PRO B C 1
ATOM 1770 O O . PRO B 1 77 ? 5.449 -18.266 -8.25 1 98.12 77 PRO B O 1
ATOM 1773 N N . GLU B 1 78 ? 5.434 -17.641 -6.148 1 97.94 78 GLU B N 1
ATOM 1774 C CA . GLU B 1 78 ? 4.012 -17.312 -6.164 1 97.94 78 GLU B CA 1
ATOM 1775 C C . GLU B 1 78 ? 3.75 -16.031 -6.949 1 97.94 78 GLU B C 1
ATOM 1777 O O . GLU B 1 78 ? 2.691 -15.883 -7.562 1 97.94 78 GLU B O 1
ATOM 1782 N N . ILE B 1 79 ? 4.727 -15.141 -6.91 1 97.19 79 ILE B N 1
ATOM 1783 C CA . ILE B 1 79 ? 4.629 -13.938 -7.723 1 97.19 79 ILE B CA 1
ATOM 1784 C C . ILE B 1 79 ? 4.559 -14.32 -9.203 1 97.19 79 ILE B C 1
ATOM 1786 O O . ILE B 1 79 ? 3.727 -13.797 -9.945 1 97.19 79 ILE B O 1
ATOM 1790 N N . LYS B 1 80 ? 5.391 -15.227 -9.578 1 96.75 80 LYS B N 1
ATOM 1791 C CA . LYS B 1 80 ? 5.383 -15.68 -10.969 1 96.75 80 LYS B CA 1
ATOM 1792 C C . LYS B 1 80 ? 4.027 -16.266 -11.352 1 96.75 80 LYS B C 1
ATOM 1794 O O . LYS B 1 80 ? 3.473 -15.93 -12.398 1 96.75 80 LYS B O 1
ATOM 1799 N N . ARG B 1 81 ? 3.543 -17.031 -10.523 1 96.69 81 ARG B N 1
ATOM 1800 C CA . ARG B 1 81 ? 2.236 -17.625 -10.773 1 96.69 81 ARG B CA 1
ATOM 1801 C C . ARG B 1 81 ? 1.152 -16.562 -10.852 1 96.69 81 ARG B C 1
ATOM 1803 O O . ARG B 1 81 ? 0.342 -16.562 -11.781 1 96.69 81 ARG B O 1
ATOM 1810 N N . PHE B 1 82 ? 1.161 -15.711 -9.953 1 96.75 82 PHE B N 1
ATOM 1811 C CA . PHE B 1 82 ? 0.141 -14.672 -9.883 1 96.75 82 PHE B CA 1
ATOM 1812 C C . PHE B 1 82 ? 0.154 -13.812 -11.141 1 96.75 82 PHE B C 1
ATOM 1814 O O . PHE B 1 82 ? -0.894 -13.57 -11.742 1 96.75 82 PHE B O 1
ATOM 1821 N N . LEU B 1 83 ? 1.322 -13.406 -11.508 1 94.5 83 LEU B N 1
ATOM 1822 C CA . LEU B 1 83 ? 1.444 -12.508 -12.648 1 94.5 83 LEU B CA 1
ATOM 1823 C C . LEU B 1 83 ? 1.114 -13.234 -13.945 1 94.5 83 LEU B C 1
ATOM 1825 O O . LEU B 1 83 ? 0.687 -12.617 -14.922 1 94.5 83 LEU B O 1
ATOM 1829 N N . ASN B 1 84 ? 1.229 -14.547 -13.977 1 94.38 84 ASN B N 1
ATOM 1830 C CA . ASN B 1 84 ? 0.938 -15.328 -15.172 1 94.38 84 ASN B CA 1
ATOM 1831 C C . ASN B 1 84 ? -0.533 -15.727 -15.242 1 94.38 84 ASN B C 1
ATOM 1833 O O . ASN B 1 84 ? -1.085 -15.898 -16.328 1 94.38 84 ASN B O 1
ATOM 1837 N N . GLU B 1 85 ? -1.188 -15.766 -14.125 1 94.75 85 GLU B N 1
ATOM 1838 C CA . GLU B 1 85 ? -2.52 -16.359 -14.102 1 94.75 85 GLU B CA 1
ATOM 1839 C C . GLU B 1 85 ? -3.584 -15.328 -13.758 1 94.75 85 GLU B C 1
ATOM 1841 O O . GLU B 1 85 ? -4.781 -15.586 -13.906 1 94.75 85 GLU B O 1
ATOM 1846 N N . SER B 1 86 ? -3.164 -14.164 -13.25 1 93.38 86 SER B N 1
ATOM 1847 C CA . SER B 1 86 ? -4.09 -13.102 -12.859 1 93.38 86 SER B CA 1
ATOM 1848 C C . SER B 1 86 ? -3.828 -11.828 -13.648 1 93.38 86 SER B C 1
ATOM 1850 O O . SER B 1 86 ? -2.688 -11.547 -14.023 1 93.38 86 SER B O 1
ATOM 1852 N N . ASN B 1 87 ? -4.859 -11.055 -13.828 1 89.31 87 ASN B N 1
ATOM 1853 C CA . ASN B 1 87 ? -4.727 -9.766 -14.5 1 89.31 87 ASN B CA 1
ATOM 1854 C C . ASN B 1 87 ? -4.723 -8.609 -13.508 1 89.31 87 ASN B C 1
ATOM 1856 O O . ASN B 1 87 ? -4.656 -7.441 -13.898 1 89.31 87 ASN B O 1
ATOM 1860 N N . CYS B 1 88 ? -4.777 -8.914 -12.242 1 92.25 88 CYS B N 1
ATOM 1861 C CA . CYS B 1 88 ? -4.781 -7.875 -11.219 1 92.25 88 CYS B CA 1
ATOM 1862 C C . CYS B 1 88 ? -3.371 -7.355 -10.961 1 92.25 88 CYS B C 1
ATOM 1864 O O . CYS B 1 88 ? -2.391 -8.016 -11.312 1 92.25 88 CYS B O 1
ATOM 1866 N N . ASP B 1 89 ? -3.34 -6.199 -10.438 1 92 89 ASP B N 1
ATOM 1867 C CA . ASP B 1 89 ? -2.053 -5.574 -10.148 1 92 89 ASP B CA 1
ATOM 1868 C C . ASP B 1 89 ? -1.441 -6.145 -8.867 1 92 89 ASP B C 1
ATOM 1870 O O . ASP B 1 89 ? -2.135 -6.785 -8.078 1 92 89 ASP B O 1
ATOM 1874 N N . LEU B 1 90 ? -0.153 -5.922 -8.797 1 94.56 90 LEU B N 1
ATOM 1875 C CA . LEU B 1 90 ? 0.61 -6.438 -7.664 1 94.56 90 LEU B CA 1
ATOM 1876 C C . LEU B 1 90 ? 1.25 -5.305 -6.871 1 94.56 90 LEU B C 1
ATOM 1878 O O . LEU B 1 90 ? 1.768 -4.348 -7.457 1 94.56 90 LEU B O 1
ATOM 1882 N N . ALA B 1 91 ? 1.111 -5.367 -5.578 1 95 91 ALA B N 1
ATOM 1883 C CA . ALA B 1 91 ? 1.915 -4.539 -4.684 1 95 91 ALA B CA 1
ATOM 1884 C C . ALA B 1 91 ? 2.994 -5.367 -3.99 1 95 91 ALA B C 1
ATOM 1886 O O . ALA B 1 91 ? 2.721 -6.457 -3.482 1 95 91 ALA B O 1
ATOM 1887 N N . VAL B 1 92 ? 4.207 -4.859 -3.939 1 95.06 92 VAL B N 1
ATOM 1888 C CA . VAL B 1 92 ? 5.316 -5.559 -3.301 1 95.06 92 VAL B CA 1
ATOM 1889 C C . VAL B 1 92 ? 5.84 -4.738 -2.125 1 95.06 92 VAL B C 1
ATOM 1891 O O . VAL B 1 92 ? 6.293 -3.604 -2.307 1 95.06 92 VAL B O 1
ATOM 1894 N N . SER B 1 93 ? 5.738 -5.355 -0.985 1 94.81 93 SER B N 1
ATOM 1895 C CA . SER B 1 93 ? 6.32 -4.746 0.207 1 94.81 93 SER B CA 1
ATOM 1896 C C . SER B 1 93 ? 7.828 -4.973 0.264 1 94.81 93 SER B C 1
ATOM 1898 O O . SER B 1 93 ? 8.289 -5.996 0.778 1 94.81 93 SER B O 1
ATOM 1900 N N . LEU B 1 94 ? 8.516 -4.035 -0.171 1 92.12 94 LEU B N 1
ATOM 1901 C CA . LEU B 1 94 ? 9.969 -4.117 -0.098 1 92.12 94 LEU B CA 1
ATOM 1902 C C . LEU B 1 94 ? 10.469 -3.756 1.297 1 92.12 94 LEU B C 1
ATOM 1904 O O . LEU B 1 94 ? 11.328 -4.441 1.852 1 92.12 94 LEU B O 1
ATOM 1908 N N . ASN B 1 95 ? 10.031 -2.656 1.767 1 90.38 95 ASN B N 1
ATOM 1909 C CA . ASN B 1 95 ? 10.195 -2.17 3.133 1 90.38 95 ASN B CA 1
ATOM 1910 C C . ASN B 1 95 ? 11.633 -1.726 3.4 1 90.38 95 ASN B C 1
ATOM 1912 O O . ASN B 1 95 ? 11.891 -0.991 4.355 1 90.38 95 ASN B O 1
ATOM 1916 N N . ALA B 1 96 ? 12.555 -2.068 2.576 1 88.62 96 ALA B N 1
ATOM 1917 C CA . ALA B 1 96 ? 13.938 -1.615 2.643 1 88.62 96 ALA B CA 1
ATOM 1918 C C . ALA B 1 96 ? 14.602 -1.68 1.271 1 88.62 96 ALA B C 1
ATOM 1920 O O . ALA B 1 96 ? 14.141 -2.4 0.384 1 88.62 96 ALA B O 1
ATOM 1921 N N . THR B 1 97 ? 15.703 -0.933 1.144 1 87.38 97 THR B N 1
ATOM 1922 C CA . THR B 1 97 ? 16.344 -0.881 -0.164 1 87.38 97 THR B CA 1
ATOM 1923 C C . THR B 1 97 ? 17.672 -1.638 -0.145 1 87.38 97 THR B C 1
ATOM 1925 O O . THR B 1 97 ? 18.375 -1.69 -1.155 1 87.38 97 THR B O 1
ATOM 1928 N N . THR B 1 98 ? 18.016 -2.123 0.981 1 89.69 98 THR B N 1
ATOM 1929 C CA . THR B 1 98 ? 19.203 -2.969 1.06 1 89.69 98 THR B CA 1
ATOM 1930 C C . THR B 1 98 ? 18.859 -4.312 1.702 1 89.69 98 THR B C 1
ATOM 1932 O O . THR B 1 98 ? 17.969 -4.395 2.549 1 89.69 98 THR B O 1
ATOM 1935 N N . ASP B 1 99 ? 19.672 -5.312 1.286 1 94.25 99 ASP B N 1
ATOM 1936 C CA . ASP B 1 99 ? 19.438 -6.641 1.846 1 94.25 99 ASP B CA 1
ATOM 1937 C C . ASP B 1 99 ? 19.703 -6.656 3.35 1 94.25 99 ASP B C 1
ATOM 1939 O O . ASP B 1 99 ? 19 -7.332 4.102 1 94.25 99 ASP B O 1
ATOM 1943 N N . GLU B 1 100 ? 20.688 -5.934 3.732 1 92.12 100 GLU B N 1
ATOM 1944 C CA . GLU B 1 100 ? 21.047 -5.898 5.145 1 92.12 100 GLU B CA 1
ATOM 1945 C C . GLU B 1 100 ? 19.875 -5.445 6.008 1 92.12 100 GLU B C 1
ATOM 1947 O O . GLU B 1 100 ? 19.531 -6.102 6.992 1 92.12 100 GLU B O 1
ATOM 1952 N N . VAL B 1 101 ? 19.297 -4.426 5.645 1 90.12 101 VAL B N 1
ATOM 1953 C CA . VAL B 1 101 ? 18.188 -3.881 6.414 1 90.12 101 VAL B CA 1
ATOM 1954 C C . VAL B 1 101 ? 16.953 -4.754 6.219 1 90.12 101 VAL B C 1
ATOM 1956 O O . VAL B 1 101 ? 16.234 -5.051 7.18 1 90.12 101 VAL B O 1
ATOM 1959 N N . ARG B 1 102 ? 16.734 -5.184 4.957 1 93.69 102 ARG B N 1
ATOM 1960 C CA . ARG B 1 102 ? 15.539 -5.953 4.648 1 93.69 102 ARG B CA 1
ATOM 1961 C C . ARG B 1 102 ? 15.57 -7.312 5.34 1 93.69 102 ARG B C 1
ATOM 1963 O O . ARG B 1 102 ? 14.523 -7.844 5.727 1 93.69 102 ARG B O 1
ATOM 1970 N N . ASP B 1 103 ? 16.688 -7.879 5.613 1 94.44 103 ASP B N 1
ATOM 1971 C CA . ASP B 1 103 ? 16.828 -9.141 6.34 1 94.44 103 ASP B CA 1
ATOM 1972 C C . ASP B 1 103 ? 16.25 -9.016 7.754 1 94.44 103 ASP B C 1
ATOM 1974 O O . ASP B 1 103 ? 15.711 -9.977 8.297 1 94.44 103 ASP B O 1
ATOM 1978 N N . TRP B 1 104 ? 16.344 -7.84 8.242 1 90 104 TRP B N 1
ATOM 1979 C CA . TRP B 1 104 ? 15.914 -7.598 9.617 1 90 104 TRP B CA 1
ATOM 1980 C C . TRP B 1 104 ? 14.398 -7.402 9.68 1 90 104 TRP B C 1
ATOM 1982 O O . TRP B 1 104 ? 13.742 -7.922 10.586 1 90 104 TRP B O 1
ATOM 1992 N N . ILE B 1 105 ? 13.867 -6.836 8.711 1 88.75 105 ILE B N 1
ATOM 1993 C CA . ILE B 1 105 ? 12.477 -6.391 8.844 1 88.75 105 ILE B CA 1
ATOM 1994 C C . ILE B 1 105 ? 11.555 -7.348 8.094 1 88.75 105 ILE B C 1
ATOM 1996 O O . ILE B 1 105 ? 10.359 -7.418 8.375 1 88.75 105 ILE B O 1
ATOM 2000 N N . MET B 1 106 ? 12.148 -8 7.059 1 93.38 106 MET B N 1
ATOM 2001 C CA . MET B 1 106 ? 11.391 -8.945 6.238 1 93.38 106 MET B CA 1
ATOM 2002 C C . MET B 1 106 ? 12.117 -10.289 6.152 1 93.38 106 MET B C 1
ATOM 2004 O O . MET B 1 106 ? 12.883 -10.523 5.223 1 93.38 106 MET B O 1
ATOM 2008 N N . PRO B 1 107 ? 11.781 -11.164 6.98 1 94.31 107 PRO B N 1
ATOM 2009 C CA . PRO B 1 107 ? 12.492 -12.445 7.008 1 94.31 107 PRO B CA 1
ATOM 2010 C C . PRO B 1 107 ? 12.461 -13.164 5.664 1 94.31 107 PRO B C 1
ATOM 2012 O O . PRO B 1 107 ? 13.375 -13.938 5.355 1 94.31 107 PRO B O 1
ATOM 2015 N N . ILE B 1 108 ? 11.508 -12.992 4.832 1 96.19 108 ILE B N 1
ATOM 2016 C CA . ILE B 1 108 ? 11.391 -13.617 3.52 1 96.19 108 ILE B CA 1
ATOM 2017 C C . ILE B 1 108 ? 12.578 -13.234 2.65 1 96.19 108 ILE B C 1
ATOM 2019 O O . ILE B 1 108 ? 12.906 -13.93 1.688 1 96.19 108 ILE B O 1
ATOM 2023 N N . ASN B 1 109 ? 13.211 -12.164 2.949 1 97 109 ASN B N 1
ATOM 2024 C CA . ASN B 1 109 ? 14.336 -11.672 2.154 1 97 109 ASN B CA 1
ATOM 2025 C C . ASN B 1 109 ? 15.523 -12.625 2.209 1 97 109 ASN B C 1
ATOM 2027 O O . ASN B 1 109 ? 16.359 -12.641 1.304 1 97 109 ASN B O 1
ATOM 2031 N N . ARG B 1 110 ? 15.594 -13.391 3.189 1 96.81 110 ARG B N 1
ATOM 2032 C CA . ARG B 1 110 ? 16.656 -14.375 3.309 1 96.81 110 ARG B CA 1
ATOM 2033 C C . ARG B 1 110 ? 16.5 -15.492 2.283 1 96.81 110 ARG B C 1
ATOM 2035 O O . ARG B 1 110 ? 17.484 -16.094 1.842 1 96.81 110 ARG B O 1
ATOM 2042 N N . ARG B 1 111 ? 15.32 -15.75 1.933 1 97 111 ARG B N 1
ATOM 2043 C CA . ARG B 1 111 ? 15.039 -16.781 0.936 1 97 111 ARG B CA 1
ATOM 2044 C C . ARG B 1 111 ? 15.07 -16.203 -0.474 1 97 111 ARG B C 1
ATOM 2046 O O . ARG B 1 111 ? 15.594 -16.828 -1.396 1 97 111 ARG B O 1
ATOM 2053 N N . TYR B 1 112 ? 14.461 -14.992 -0.622 1 98.06 112 TYR B N 1
ATOM 2054 C CA . TYR B 1 112 ? 14.422 -14.273 -1.891 1 98.06 112 TYR B CA 1
ATOM 2055 C C . TYR B 1 112 ? 14.891 -12.836 -1.716 1 98.06 112 TYR B C 1
ATOM 2057 O O . TYR B 1 112 ? 14.086 -11.945 -1.432 1 98.06 112 TYR B O 1
ATOM 2065 N N . ASN B 1 113 ? 16.156 -12.641 -2.004 1 97.06 113 ASN B N 1
ATOM 2066 C CA . ASN B 1 113 ? 16.734 -11.32 -1.74 1 97.06 113 ASN B CA 1
ATOM 2067 C C . ASN B 1 113 ? 16.281 -10.305 -2.781 1 97.06 113 ASN B C 1
ATOM 2069 O O . ASN B 1 113 ? 15.531 -10.633 -3.699 1 97.06 113 ASN B O 1
ATOM 2073 N N . LEU B 1 114 ? 16.766 -9.078 -2.609 1 94.69 114 LEU B N 1
ATOM 2074 C CA . LEU B 1 114 ? 16.297 -7.973 -3.441 1 94.69 114 LEU B CA 1
ATOM 2075 C C . LEU B 1 114 ? 16.625 -8.227 -4.91 1 94.69 114 LEU B C 1
ATOM 2077 O O . LEU B 1 114 ? 15.781 -8.008 -5.781 1 94.69 114 LEU B O 1
ATOM 2081 N N . SER B 1 115 ? 17.781 -8.664 -5.141 1 94.69 115 SER B N 1
ATOM 2082 C CA . SER B 1 115 ? 18.172 -8.938 -6.52 1 94.69 115 SER B CA 1
ATOM 2083 C C . SER B 1 115 ? 17.25 -9.969 -7.164 1 94.69 115 SER B C 1
ATOM 2085 O O . SER B 1 115 ? 16.781 -9.766 -8.281 1 94.69 115 SER B O 1
ATOM 2087 N N . THR B 1 116 ? 17.047 -11 -6.453 1 97.19 116 THR B N 1
ATOM 2088 C CA . THR B 1 116 ? 16.172 -12.055 -6.953 1 97.19 116 THR B CA 1
ATOM 2089 C C . THR B 1 116 ? 14.742 -11.531 -7.133 1 97.19 116 THR B C 1
ATOM 2091 O O . THR B 1 116 ? 14.117 -11.773 -8.164 1 97.19 116 THR B O 1
ATOM 2094 N N . LEU B 1 117 ? 14.242 -10.859 -6.152 1 96.56 117 LEU B N 1
ATOM 2095 C CA . LEU B 1 117 ? 12.891 -10.328 -6.172 1 96.56 117 LEU B CA 1
ATOM 2096 C C . LEU B 1 117 ? 12.703 -9.336 -7.32 1 96.56 117 LEU B C 1
ATOM 2098 O O . LEU B 1 117 ? 11.797 -9.5 -8.141 1 96.56 117 LEU B O 1
ATOM 2102 N N . LEU B 1 118 ? 13.562 -8.398 -7.387 1 94.12 118 LEU B N 1
ATOM 2103 C CA . LEU B 1 118 ? 13.453 -7.352 -8.398 1 94.12 118 LEU B CA 1
ATOM 2104 C C . LEU B 1 118 ? 13.727 -7.914 -9.789 1 94.12 118 LEU B C 1
ATOM 2106 O O . LEU B 1 118 ? 13.094 -7.512 -10.766 1 94.12 118 LEU B O 1
ATOM 2110 N N . GLY B 1 119 ? 14.672 -8.781 -9.859 1 94.12 119 GLY B N 1
ATOM 2111 C CA . GLY B 1 119 ? 14.922 -9.445 -11.125 1 94.12 119 GLY B CA 1
ATOM 2112 C C . GLY B 1 119 ? 13.719 -10.203 -11.656 1 94.12 119 GLY B C 1
ATOM 2113 O O . GLY B 1 119 ? 13.414 -10.141 -12.844 1 94.12 119 GLY B O 1
ATOM 2114 N N . THR B 1 120 ? 13.102 -10.883 -10.812 1 95.38 120 THR B N 1
ATOM 2115 C CA . THR B 1 120 ? 11.906 -11.633 -11.18 1 95.38 120 THR B CA 1
ATOM 2116 C C . THR B 1 120 ? 10.805 -10.688 -11.656 1 95.38 120 THR B C 1
ATOM 2118 O O . THR B 1 120 ? 10.172 -10.93 -12.68 1 95.38 120 THR B O 1
ATOM 2121 N N . LEU B 1 121 ? 10.57 -9.719 -10.898 1 94.31 121 LEU B N 1
ATOM 2122 C CA . LEU B 1 121 ? 9.555 -8.742 -11.273 1 94.31 121 LEU B CA 1
ATOM 2123 C C . LEU B 1 121 ? 9.867 -8.133 -12.641 1 94.31 121 LEU B C 1
ATOM 2125 O O . LEU B 1 121 ? 8.969 -7.988 -13.477 1 94.31 121 LEU B O 1
ATOM 2129 N N . ARG B 1 122 ? 11.094 -7.809 -12.844 1 91.81 122 ARG B N 1
ATOM 2130 C CA . ARG B 1 122 ? 11.508 -7.234 -14.117 1 91.81 122 ARG B CA 1
ATOM 2131 C C . ARG B 1 122 ? 11.195 -8.18 -15.273 1 91.81 122 ARG B C 1
ATOM 2133 O O . ARG B 1 122 ? 10.648 -7.758 -16.297 1 91.81 122 ARG B O 1
ATOM 2140 N N . GLU B 1 123 ? 11.5 -9.352 -15.125 1 92.81 123 GLU B N 1
ATOM 2141 C CA . GLU B 1 123 ? 11.289 -10.352 -16.172 1 92.81 123 GLU B CA 1
ATOM 2142 C C . GLU B 1 123 ? 9.797 -10.555 -16.438 1 92.81 123 GLU B C 1
ATOM 2144 O O . GLU B 1 123 ? 9.367 -10.578 -17.594 1 92.81 123 GLU B O 1
ATOM 2149 N N . GLU B 1 124 ? 9.047 -10.68 -15.398 1 92.88 124 GLU B N 1
ATOM 2150 C CA . GLU B 1 124 ? 7.621 -10.961 -15.547 1 92.88 124 GLU B CA 1
ATOM 2151 C C . GLU B 1 124 ? 6.879 -9.766 -16.125 1 92.88 124 GLU B C 1
ATOM 2153 O O . GLU B 1 124 ? 5.945 -9.93 -16.922 1 92.88 124 GLU B O 1
ATOM 2158 N N . LEU B 1 125 ? 7.262 -8.641 -15.758 1 89.31 125 LEU B N 1
ATOM 2159 C CA . LEU B 1 125 ? 6.555 -7.441 -16.188 1 89.31 125 LEU B CA 1
ATOM 2160 C C . LEU B 1 125 ? 6.891 -7.109 -17.641 1 89.31 125 LEU B C 1
ATOM 2162 O O . LEU B 1 125 ? 6.129 -6.414 -18.312 1 89.31 125 LEU B O 1
ATOM 2166 N N . ARG B 1 126 ? 8.008 -7.5 -18.062 1 87.62 126 ARG B N 1
ATOM 2167 C CA . ARG B 1 126 ? 8.336 -7.359 -19.484 1 87.62 126 ARG B CA 1
ATOM 2168 C C . ARG B 1 126 ? 7.324 -8.094 -20.359 1 87.62 126 ARG B C 1
ATOM 2170 O O . ARG B 1 126 ? 7.027 -7.656 -21.469 1 87.62 126 ARG B O 1
ATOM 2177 N N . LEU B 1 127 ? 6.859 -9.125 -19.828 1 87.12 127 LEU B N 1
ATOM 2178 C CA . LEU B 1 127 ? 5.898 -9.953 -20.562 1 87.12 127 LEU B CA 1
ATOM 2179 C C . LEU B 1 127 ? 4.484 -9.406 -20.406 1 87.12 127 LEU B C 1
ATOM 2181 O O . LEU B 1 127 ? 3.564 -9.844 -21.109 1 87.12 127 LEU B O 1
ATOM 2185 N N . ARG B 1 128 ? 4.301 -8.391 -19.516 1 85.25 128 ARG B N 1
ATOM 2186 C CA . ARG B 1 128 ? 3.012 -7.766 -19.219 1 85.25 128 ARG B CA 1
ATOM 2187 C C . ARG B 1 128 ? 3.129 -6.246 -19.203 1 85.25 128 ARG B C 1
ATOM 2189 O O . ARG B 1 128 ? 3.008 -5.621 -18.156 1 85.25 128 ARG B O 1
ATOM 2196 N N . PRO B 1 129 ? 3.176 -5.664 -20.281 1 76.31 129 PRO B N 1
ATOM 2197 C CA . PRO B 1 129 ? 3.492 -4.234 -20.328 1 76.31 129 PRO B CA 1
ATOM 2198 C C . PRO B 1 129 ? 2.402 -3.367 -19.703 1 76.31 129 PRO B C 1
ATOM 2200 O O . PRO B 1 129 ? 2.666 -2.229 -19.312 1 76.31 129 PRO B O 1
ATOM 2203 N N . LYS B 1 130 ? 1.273 -3.924 -19.531 1 77.88 130 LYS B N 1
ATOM 2204 C CA . LYS B 1 130 ? 0.204 -3.098 -18.984 1 77.88 130 LYS B CA 1
ATOM 2205 C C . LYS B 1 130 ? 0.099 -3.277 -17.469 1 77.88 130 LYS B C 1
ATOM 2207 O O . LYS B 1 130 ? -0.649 -2.559 -16.812 1 77.88 130 LYS B O 1
ATOM 2212 N N . SER B 1 131 ? 0.892 -4.164 -17.031 1 80.81 131 SER B N 1
ATOM 2213 C CA . SER B 1 131 ? 0.833 -4.434 -15.594 1 80.81 131 SER B CA 1
ATOM 2214 C C . SER B 1 131 ? 1.604 -3.383 -14.805 1 80.81 131 SER B C 1
ATOM 2216 O O . SER B 1 131 ? 2.674 -2.939 -15.227 1 80.81 131 SER B O 1
ATOM 2218 N N . ILE B 1 132 ? 0.968 -3.029 -13.695 1 80.81 132 ILE B N 1
ATOM 2219 C CA . ILE B 1 132 ? 1.609 -2.068 -12.805 1 80.81 132 ILE B CA 1
ATOM 2220 C C . ILE B 1 132 ? 1.924 -2.736 -11.469 1 80.81 132 ILE B C 1
ATOM 2222 O O . ILE B 1 132 ? 1.157 -3.574 -10.992 1 80.81 132 ILE B O 1
ATOM 2226 N N . VAL B 1 133 ? 3.109 -2.365 -11 1 88.81 133 VAL B N 1
ATOM 2227 C CA . VAL B 1 133 ? 3.498 -2.834 -9.672 1 88.81 133 VAL B CA 1
ATOM 2228 C C . VAL B 1 133 ? 3.67 -1.643 -8.727 1 88.81 133 VAL B C 1
ATOM 2230 O O . VAL B 1 133 ? 4.336 -0.664 -9.07 1 88.81 133 VAL B O 1
ATOM 2233 N N . LEU B 1 134 ? 3 -1.737 -7.66 1 91.25 134 LEU B N 1
ATOM 2234 C CA . LEU B 1 134 ? 3.172 -0.771 -6.582 1 91.25 134 LEU B CA 1
ATOM 2235 C C . LEU B 1 134 ? 4.207 -1.261 -5.574 1 91.25 134 LEU B C 1
ATOM 2237 O O . LEU B 1 134 ? 4.121 -2.393 -5.09 1 91.25 134 LEU B O 1
ATOM 2241 N N . PHE B 1 135 ? 5.164 -0.381 -5.281 1 92.12 135 PHE B N 1
ATOM 2242 C CA . PHE B 1 135 ? 6.148 -0.764 -4.277 1 92.12 135 PHE B CA 1
ATOM 2243 C C . PHE B 1 135 ? 5.867 -0.068 -2.949 1 92.12 135 PHE B C 1
ATOM 2245 O O . PHE B 1 135 ? 5.574 1.129 -2.92 1 92.12 135 PHE B O 1
ATOM 2252 N N . GLU B 1 136 ? 5.883 -0.831 -1.946 1 92.69 136 GLU B N 1
ATOM 2253 C CA . GLU B 1 136 ? 5.77 -0.3 -0.592 1 92.69 136 GLU B CA 1
ATOM 2254 C C . GLU B 1 136 ? 7.129 -0.256 0.101 1 92.69 136 GLU B C 1
ATOM 2256 O O . GLU B 1 136 ? 7.875 -1.234 0.072 1 92.69 136 GLU B O 1
ATOM 2261 N N . TYR B 1 137 ? 7.457 0.897 0.77 1 92.12 137 TYR B N 1
ATOM 2262 C CA . TYR B 1 137 ? 8.742 1.156 1.405 1 92.12 137 TYR B CA 1
ATOM 2263 C C . TYR B 1 137 ? 8.555 1.768 2.789 1 92.12 137 TYR B C 1
ATOM 2265 O O . TYR B 1 137 ? 7.773 2.707 2.957 1 92.12 137 TYR B O 1
ATOM 2273 N N . VAL B 1 138 ? 9.266 1.188 3.773 1 89.94 138 VAL B N 1
ATOM 2274 C CA . VAL B 1 138 ? 9.188 1.713 5.133 1 89.94 138 VAL B CA 1
ATOM 2275 C C . VAL B 1 138 ? 10.422 2.559 5.43 1 89.94 138 VAL B C 1
ATOM 2277 O O . VAL B 1 138 ? 11.547 2.051 5.43 1 89.94 138 VAL B O 1
ATOM 2280 N N . MET B 1 139 ? 10.18 3.814 5.656 1 88.25 139 MET B N 1
ATOM 2281 C CA . MET B 1 139 ? 11.281 4.695 6.035 1 88.25 139 MET B CA 1
ATOM 2282 C C . MET B 1 139 ? 11.633 4.527 7.512 1 88.25 139 MET B C 1
ATOM 2284 O O . MET B 1 139 ? 10.742 4.496 8.359 1 88.25 139 MET B O 1
ATOM 2288 N N . LEU B 1 140 ? 12.859 4.426 7.789 1 84.81 140 LEU B N 1
ATOM 2289 C CA . LEU B 1 140 ? 13.328 4.082 9.125 1 84.81 140 LEU B CA 1
ATOM 2290 C C . LEU B 1 140 ? 14.289 5.145 9.656 1 84.81 140 LEU B C 1
ATOM 2292 O O . LEU B 1 140 ? 15.141 5.645 8.914 1 84.81 140 LEU B O 1
ATOM 2296 N N . ALA B 1 141 ? 14.062 5.32 10.914 1 80.38 141 ALA B N 1
ATOM 2297 C CA . ALA B 1 141 ? 15.008 6.23 11.547 1 80.38 141 ALA B CA 1
ATOM 2298 C C . ALA B 1 141 ? 16.375 5.582 11.703 1 80.38 141 ALA B C 1
ATOM 2300 O O . ALA B 1 141 ? 16.469 4.402 12.047 1 80.38 141 ALA B O 1
ATOM 2301 N N . GLY B 1 142 ? 17.438 6.32 11.453 1 73.81 142 GLY B N 1
ATOM 2302 C CA . GLY B 1 142 ? 18.797 5.863 11.688 1 73.81 142 GLY B CA 1
ATOM 2303 C C . GLY B 1 142 ? 19.344 5.008 10.555 1 73.81 142 GLY B C 1
ATOM 2304 O O . GLY B 1 142 ? 20.484 4.547 10.609 1 73.81 142 GLY B O 1
ATOM 2305 N N . VAL B 1 143 ? 18.516 4.523 9.727 1 68 143 VAL B N 1
ATOM 2306 C CA . VAL B 1 143 ? 18.969 3.723 8.594 1 68 143 VAL B CA 1
ATOM 2307 C C . VAL B 1 143 ? 19.344 4.637 7.43 1 68 143 VAL B C 1
ATOM 2309 O O . VAL B 1 143 ? 18.594 5.559 7.094 1 68 143 VAL B O 1
ATOM 2312 N N . ASN B 1 144 ? 20.609 4.914 7.254 1 54.62 144 ASN B N 1
ATOM 2313 C CA . ASN B 1 144 ? 21.094 5.609 6.066 1 54.62 144 ASN B CA 1
ATOM 2314 C C . ASN B 1 144 ? 21.141 4.68 4.855 1 54.62 144 ASN B C 1
ATOM 2316 O O . ASN B 1 144 ? 21.797 3.635 4.898 1 54.62 144 ASN B O 1
ATOM 2320 N N . ASP B 1 145 ? 20.062 4.637 4.172 1 53.91 145 ASP B N 1
ATOM 2321 C CA . ASP B 1 145 ? 20.094 3.797 2.979 1 53.91 145 ASP B CA 1
ATOM 2322 C C . ASP B 1 145 ? 21.391 4.027 2.189 1 53.91 145 ASP B C 1
ATOM 2324 O O . ASP B 1 145 ? 21.453 3.723 0.997 1 53.91 145 ASP B O 1
ATOM 2328 N N . ARG B 1 146 ? 22.359 4.828 2.664 1 44.62 146 ARG B N 1
ATOM 2329 C CA . ARG B 1 146 ? 23.594 5.074 1.929 1 44.62 146 ARG B CA 1
ATOM 2330 C C . ARG B 1 146 ? 24.297 3.762 1.582 1 44.62 146 ARG B C 1
ATOM 2332 O O . ARG B 1 146 ? 24.219 2.791 2.336 1 44.62 146 ARG B O 1
ATOM 2339 N N . SER B 1 147 ? 24.5 3.463 0.315 1 41.41 147 SER B N 1
ATOM 2340 C CA . SER B 1 147 ? 25.594 2.615 -0.137 1 41.41 147 SER B CA 1
ATOM 2341 C C . SER B 1 147 ? 26.875 2.906 0.64 1 41.41 147 SER B C 1
ATOM 2343 O O . SER B 1 147 ? 27.297 4.059 0.729 1 41.41 147 SER B O 1
ATOM 2345 N N . GLY B 1 148 ? 27.312 2.457 1.783 1 33.06 148 GLY B N 1
ATOM 2346 C CA . GLY B 1 148 ? 28.75 2.334 1.992 1 33.06 148 GLY B CA 1
ATOM 2347 C C . GLY B 1 148 ? 29.531 2.205 0.698 1 33.06 148 GLY B C 1
ATOM 2348 O O . GLY B 1 148 ? 30.75 2.02 0.72 1 33.06 148 GLY B O 1
ATOM 2349 N N . ILE B 1 149 ? 28.938 1.994 -0.406 1 30.12 149 ILE B N 1
ATOM 2350 C CA . ILE B 1 149 ? 29.906 1.778 -1.481 1 30.12 149 ILE B CA 1
ATOM 2351 C C . ILE B 1 149 ? 30.516 3.113 -1.901 1 30.12 149 ILE B C 1
ATOM 2353 O O . ILE B 1 149 ? 31.469 3.146 -2.678 1 30.12 149 ILE B O 1
ATOM 2357 N N . LEU B 1 150 ? 30.031 4.305 -1.65 1 28.09 150 LEU B N 1
ATOM 2358 C CA . LEU B 1 150 ? 30.969 5.289 -2.162 1 28.09 150 LEU B CA 1
ATOM 2359 C C . LEU B 1 150 ? 32.156 5.438 -1.226 1 28.09 150 LEU B C 1
ATOM 2361 O O . LEU B 1 150 ? 32.969 6.371 -1.365 1 28.09 150 LEU B O 1
ATOM 2365 N N . GLY B 1 151 ? 32.281 4.699 -0.091 1 23.28 151 GLY B N 1
ATOM 2366 C CA . GLY B 1 151 ? 33.688 4.652 0.206 1 23.28 151 GLY B CA 1
ATOM 2367 C C . GLY B 1 151 ? 34.5 3.809 -0.778 1 23.28 151 GLY B C 1
ATOM 2368 O O . GLY B 1 151 ? 33.938 2.924 -1.431 1 23.28 151 GLY B O 1
#

Organism: Aegilops tauschii subsp. strangulata (NCBI:txid200361)

Sequence (302 aa):
MGLRKHLSTAEIVEQAVFARKLFSDEFGTITNVVFMGMGEPLHNVDNVIKASSIMVDEQGLQFSPRKVTVSTSGLVPEIKRFLNESNCDLAVSLNATTDEVRDWIMPINRRYNLSTLLGTLREELRLRPKSIVLFEYVMLAGVNDRSGILGMGLRKHLSTAEIVEQAVFARKLFSDEFGTITNVVFMGMGEPLHNVDNVIKASSIMVDEQGLQFSPRKVTVSTSGLVPEIKRFLNESNCDLAVSLNATTDEVRDWIMPINRRYNLSTLLGTLREELRLRPKSIVLFEYVMLAGVNDRSGILG

Nearest PDB structures (foldseek):
  4pl1-assembly2_A  TM=8.363E-01  e=4.637E-10  Escherichia coli DH1
  3rfa-assembly2_A  TM=8.377E-01  e=5.614E-10  Escherichia coli K-12
  3rf9-assembly1_B  TM=8.540E-01  e=1.132E-09  Escherichia coli K-12
  3rfa-assembly1_B  TM=8.489E-01  e=2.008E-09  Escherichia coli K-12
  5hr6-assembly2_B  TM=8.372E-01  e=3.137E-09  Escherichia coli

Radius of gyration: 18.81 Å; Cα contacts (8 Å, |Δi|>4): 488; chains: 2; bounding box: 65×52×48 Å

=== Feature glossary ===
A reading guide for the features in this record.

Start from the sequence.

  · Sequence gives the chain of amino acids in standard one-letter code (A=alanine, C=cysteine, …, Y=tyrosine), read N→C. It is the only feature that is directly encoded by the gene; all structural features are derived from the folded form of this sequence.

Fold it, and you get atomic coordinates and the backbone conformation that goes with them.

  · The mmCIF table is the protein's shape written out atom by atom. For each backbone N, Cα, C, and carbonyl O, it records an (x, y, z) coordinate triple in Å plus the residue type, chain letter, and residue number.

  · Backbone dihedral angles. Every residue except chain termini has a φ (preceding-C → N → Cα → C) and a ψ (N → Cα → C → next-N). They are reported in degrees following the IUPAC sign convention. Secondary structure is essentially a statement about which (φ, ψ) basin each residue occupies.

  · DSSP 8-state secondary structure assigns each residue one of H (α-helix), G (3₁₀-helix), I (π-helix), E (extended β-strand), B (isolated β-bridge), T (hydrogen-bonded turn), S (bend), or '-' (coil). The assignment is computed from backbone hydrogen-bond geometry via the Kabsch–Sander algorithm.

  · P-SEA three-state annotation labels each residue as helix, strand, or coil based purely on the geometry of the Cα trace. It serves as a fallback when the full backbone (and thus DSSP) is unavailable.

Summarize the fold with a handful of shape descriptors and a per-residue structural alphabet.

  · Radius of gyration (Rg) is the root-mean-square distance of Cα atoms from their centroid — a single number for overall size and compactness. A globular domain of N residues has Rg ≈ 2.2·N^0.38 Å; an extended or disordered chain has a much larger Rg. The Cα contact count is the number of residue pairs whose Cα atoms are within 8 Å and are more than four positions apart in sequence — a standard proxy for tertiary packing density. The bounding box is the smallest axis-aligned box enclosing all Cα atoms.

  · Foldseek's 3Di representation compresses backbone geometry into a per-residue letter drawn from a learned twenty-state alphabet. It captures the tertiary interaction pattern around each residue — which residues are packed against it in space, regardless of where they are in sequence.

  · Accessible surface area quantifies burial. A residue with SASA near zero is packed into the hydrophobic core; one with SASA >100 Å² sits on the s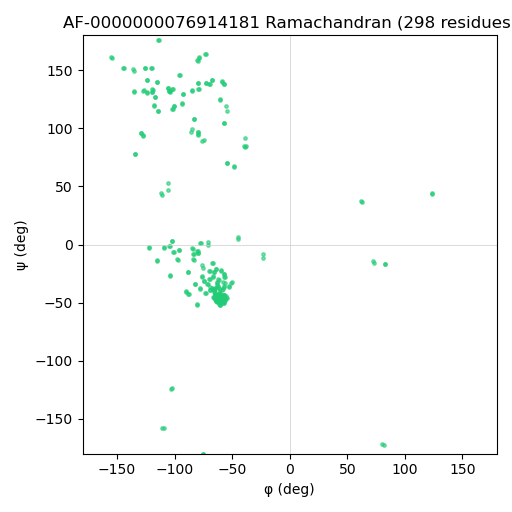urface. Computed here via the Shrake–Rupley numerical algorithm with a 1.4 Å probe.

Ask how reliable the model is.

  · For AlphaFold models, the B-factor field carries pLDDT — the model's own estimate of local accuracy on a 0–100 scale. Regions with pLDDT<50 should be treated as essentially unmodeled; they often correspond to intrinsically disordered segments.

  · For experimental (PDB) structures, the B-factor (temperature factor) quantifies the positional spread of each atom in the crystal — a combination of thermal vibration and static disorder — in units of Å². High B-factors mark flexible loops or poorly resolved regions; low B-factors mark the rigid, well-ordered core.

  · PAE(i, j) answers: if I align the predicted and true structures on residue i, how far off (in Å) do I expect residue j to be? A block-diagonal PAE matrix with low values on the blocks and high values off-diagonal is the signature of a multi-domain protein with confidently predicted domains but uncertain inter-domain orientation.

Place it in context: what it resembles, what it is annotated as, and how it looks.

  · Structural nearest neighbors (via Foldseek easy-search vs the PDB). Reported per hit: target PDB id, E-value, and alignment TM-score. A TM-score above ~0.5 is the conventional threshold for 'same fold'.

  · Functional annotations link the protein to curated databases. InterPro entries identify conserved domains and families by matching the sequence against member-database signatures (Pfam, PROSITE, CDD, …). Gene Ontology (GO) terms describe molecular function, biological process, and cellular component in a controlled vocabulary. CATH places the structure in a hierarchical fold classification (Class/Architecture/Topology/Homologous-superfamily). The organism is the source species.

  · Plot images: a contact map (which residues are close in 3D, as an N×N binary image), a Ramachandran scatter (backbone torsion angles, revealing secondary-structure composition at a glance), and — for AlphaFold structures — a PAE heatmap (pairwise prediction confidence).

  · Structure images are PyMOL renders from six orthogonal camera directions. Cartoon representation draws helices as coils and strands as arrows; sticks shows the backbone as bonds; surface shows the solvent-excluded envelope. Rainbow coloring maps sequence position to hue (blue→red, N→C); chain coloring assigns a distinct color per polypeptide.